Protein AF-A0A6I4ZIU4-F1 (afdb_monomer_lite)

Structure (mmCIF, N/CA/C/O backbone):
data_AF-A0A6I4ZIU4-F1
#
_entry.id   AF-A0A6I4ZIU4-F1
#
loop_
_atom_site.group_PDB
_atom_site.id
_atom_site.type_symbol
_atom_site.label_atom_id
_atom_site.label_alt_id
_atom_site.label_comp_id
_atom_site.label_asym_id
_atom_site.label_entity_id
_atom_site.label_seq_id
_atom_site.pdbx_PDB_ins_code
_atom_site.Cartn_x
_atom_site.Cartn_y
_atom_site.Cartn_z
_atom_site.occupancy
_atom_site.B_iso_or_equiv
_atom_site.auth_seq_id
_atom_site.auth_comp_id
_atom_site.auth_asym_id
_atom_site.auth_atom_id
_atom_site.pdbx_PDB_model_num
ATOM 1 N N . MET A 1 1 ? 20.971 57.175 22.646 1.00 37.19 1 MET A N 1
ATOM 2 C CA . MET A 1 1 ? 20.561 58.076 21.547 1.00 37.19 1 MET A CA 1
ATOM 3 C C . MET A 1 1 ? 20.102 57.155 20.433 1.00 37.19 1 MET A C 1
ATOM 5 O O . MET A 1 1 ? 20.955 56.499 19.865 1.00 37.19 1 MET A O 1
ATOM 9 N N . GLY A 1 2 ? 18.833 56.803 20.261 1.00 34.53 2 GLY A N 1
ATOM 10 C CA . GLY A 1 2 ? 17.583 57.572 20.123 1.00 34.53 2 GLY A CA 1
ATOM 11 C C . GLY A 1 2 ? 16.871 56.859 18.952 1.00 34.53 2 GLY A C 1
ATOM 12 O O . GLY A 1 2 ? 17.514 56.642 17.934 1.00 34.53 2 GLY A O 1
ATOM 13 N N . THR A 1 3 ? 15.820 56.068 19.181 1.00 35.59 3 THR A N 1
ATOM 14 C CA . THR A 1 3 ? 14.381 56.419 19.118 1.00 35.59 3 THR A CA 1
ATOM 15 C C . THR A 1 3 ? 13.947 57.129 17.834 1.00 35.59 3 THR A C 1
ATOM 17 O O . THR A 1 3 ? 14.390 58.248 17.614 1.00 35.59 3 THR A O 1
ATOM 20 N N . GLU A 1 4 ? 13.061 56.468 17.069 1.00 33.25 4 GLU A N 1
ATOM 21 C CA . GLU A 1 4 ? 11.821 56.938 16.386 1.00 33.25 4 GLU A CA 1
ATOM 22 C C . GLU A 1 4 ? 11.485 55.913 15.266 1.00 33.25 4 GLU A C 1
ATOM 24 O O . GLU A 1 4 ? 12.344 55.611 14.448 1.00 33.25 4 GLU A O 1
ATOM 29 N N . SER A 1 5 ? 10.419 55.096 15.258 1.00 31.84 5 SER A N 1
ATOM 30 C CA . SER A 1 5 ? 8.949 55.241 15.370 1.00 31.84 5 SER A CA 1
ATOM 31 C C . SER A 1 5 ? 8.203 55.566 14.057 1.00 31.84 5 SER A C 1
ATOM 33 O O . SER A 1 5 ? 8.213 56.709 13.624 1.00 31.84 5 SER A O 1
ATOM 35 N N . SER A 1 6 ? 7.412 54.575 13.584 1.00 30.06 6 SER A N 1
ATOM 36 C CA . SER A 1 6 ? 6.100 54.665 12.871 1.00 30.06 6 SER A CA 1
ATOM 37 C C . SER A 1 6 ? 6.057 55.302 11.456 1.00 30.06 6 SER A C 1
ATOM 39 O O . SER A 1 6 ? 6.857 56.169 11.163 1.00 30.06 6 SER A O 1
ATOM 41 N N . MET A 1 7 ? 5.166 54.997 10.496 1.00 30.20 7 MET A N 1
ATOM 42 C CA . MET A 1 7 ? 3.988 54.122 10.375 1.00 30.20 7 MET A CA 1
ATOM 43 C C . MET A 1 7 ? 3.568 54.022 8.879 1.00 30.20 7 MET A C 1
ATOM 45 O O . MET A 1 7 ? 3.736 54.975 8.126 1.00 30.20 7 MET A O 1
ATOM 49 N N . SER A 1 8 ? 2.850 52.941 8.544 1.00 29.72 8 SER A N 1
ATOM 50 C CA . SER A 1 8 ? 1.777 52.811 7.525 1.00 29.72 8 SER A CA 1
ATOM 51 C C . SER A 1 8 ? 2.101 52.677 6.022 1.00 29.72 8 SER A C 1
ATOM 53 O O . SER A 1 8 ? 2.798 53.485 5.421 1.00 29.72 8 SER A O 1
ATOM 55 N N . GLY A 1 9 ? 1.483 51.658 5.407 1.00 27.97 9 GLY A N 1
ATOM 56 C CA . GLY A 1 9 ? 1.448 51.420 3.962 1.00 27.97 9 GLY A CA 1
ATOM 57 C C . GLY A 1 9 ? 0.860 50.047 3.614 1.00 27.97 9 GLY A C 1
ATOM 58 O O . GLY A 1 9 ? 1.591 49.109 3.321 1.00 27.97 9 GLY A O 1
ATOM 59 N N . THR A 1 10 ? -0.464 49.916 3.694 1.00 31.08 10 THR A N 1
ATOM 60 C CA . THR A 1 10 ? -1.248 48.724 3.330 1.00 31.08 10 THR A CA 1
ATOM 61 C C . THR A 1 10 ? -1.176 48.434 1.828 1.00 31.08 10 THR A C 1
ATOM 63 O O . THR A 1 10 ? -1.556 49.295 1.043 1.00 31.08 10 THR A O 1
ATOM 66 N N . THR A 1 11 ? -0.827 47.209 1.422 1.00 31.22 11 THR A N 1
ATOM 67 C CA . THR A 1 11 ? -1.365 46.576 0.201 1.00 31.22 11 THR A CA 1
ATOM 68 C C . THR A 1 11 ? -1.498 45.068 0.409 1.00 31.22 11 THR A C 1
ATOM 70 O O . THR A 1 11 ? -0.659 44.422 1.030 1.00 31.22 11 THR A O 1
ATOM 73 N N . ALA A 1 12 ? -2.631 44.542 -0.044 1.00 29.91 12 ALA A N 1
ATOM 74 C CA . ALA A 1 12 ? -3.043 43.155 0.067 1.00 29.91 12 ALA A CA 1
ATOM 75 C C . ALA A 1 12 ? -2.478 42.287 -1.073 1.00 29.91 12 ALA A C 1
ATOM 77 O O . ALA A 1 12 ? -2.063 42.801 -2.108 1.00 29.91 12 ALA A O 1
ATOM 78 N N . SER A 1 13 ? -2.644 40.971 -0.896 1.00 28.17 13 SER A N 1
ATOM 79 C CA . SER A 1 13 ? -2.575 39.868 -1.874 1.00 28.17 13 SER A CA 1
ATOM 80 C C . SER A 1 13 ? -1.260 39.080 -1.952 1.00 28.17 13 SER A C 1
ATOM 82 O O . SER A 1 13 ? -0.191 39.610 -2.227 1.00 28.17 13 SER A O 1
ATOM 84 N N . GLY A 1 14 ? -1.380 37.769 -1.711 1.00 27.58 14 GLY A N 1
ATOM 85 C CA . GLY A 1 14 ? -0.299 36.791 -1.838 1.00 27.58 14 GLY A CA 1
ATOM 86 C C . GLY A 1 14 ? -0.568 35.481 -1.090 1.00 27.58 14 GLY A C 1
ATOM 87 O O . GLY A 1 14 ? 0.320 34.983 -0.409 1.00 27.58 14 GLY A O 1
ATOM 88 N N . PHE A 1 15 ? -1.795 34.946 -1.150 1.00 28.34 15 PHE A N 1
ATOM 89 C CA . PHE A 1 15 ? -2.091 33.606 -0.634 1.00 28.34 15 PHE A CA 1
ATOM 90 C C . PHE A 1 15 ? -1.666 32.546 -1.660 1.00 28.34 15 PHE A C 1
ATOM 92 O O . PHE A 1 15 ? -2.049 32.598 -2.827 1.00 28.34 15 PHE A O 1
ATOM 99 N N . SER A 1 16 ? -0.863 31.599 -1.179 1.00 28.14 16 SER A N 1
ATOM 100 C CA . SER A 1 16 ? -0.471 30.346 -1.830 1.00 28.14 16 SER A CA 1
ATOM 101 C C . SER A 1 16 ? -1.701 29.483 -2.169 1.00 28.14 16 SER A C 1
ATOM 103 O O . SER A 1 16 ? -2.577 29.354 -1.310 1.00 28.14 16 SER A O 1
ATOM 105 N N . PRO A 1 17 ? -1.803 28.871 -3.367 1.00 30.88 17 PRO A N 1
ATOM 106 C CA . PRO A 1 17 ? -2.911 27.984 -3.691 1.00 30.88 17 PRO A CA 1
ATOM 107 C C . PRO A 1 17 ? -2.644 26.572 -3.150 1.00 30.88 17 PRO A C 1
ATOM 109 O O . PRO A 1 17 ? -1.942 25.767 -3.762 1.00 30.88 17 PRO A O 1
ATOM 112 N N . THR A 1 18 ? -3.235 26.263 -1.999 1.00 28.05 18 THR A N 1
ATOM 113 C CA . THR A 1 18 ? -3.467 24.894 -1.532 1.00 28.05 18 THR A CA 1
ATOM 114 C C . THR A 1 18 ? -4.809 24.365 -2.052 1.00 28.05 18 THR A C 1
ATOM 116 O O . THR A 1 18 ? -5.807 25.076 -2.073 1.00 28.05 18 THR A O 1
ATOM 119 N N . ALA A 1 19 ? -4.798 23.080 -2.416 1.00 29.23 19 ALA A N 1
ATOM 120 C CA . ALA A 1 19 ? -5.924 22.143 -2.463 1.00 29.23 19 ALA A CA 1
ATOM 121 C C . ALA A 1 19 ? -7.118 22.449 -3.396 1.00 29.23 19 ALA A C 1
ATOM 123 O O . ALA A 1 19 ? -8.078 23.119 -3.034 1.00 29.23 19 ALA A O 1
ATOM 124 N N . PHE A 1 20 ? -7.133 21.773 -4.548 1.00 26.83 20 PHE A N 1
ATOM 125 C CA . PHE A 1 20 ? -8.361 21.368 -5.235 1.00 26.83 20 PHE A CA 1
ATOM 126 C C . PHE A 1 20 ? -8.191 19.937 -5.752 1.00 26.83 20 PHE A C 1
ATOM 128 O O . PHE A 1 20 ? -7.322 19.705 -6.585 1.00 26.83 20 PHE A O 1
ATOM 135 N N . SER A 1 21 ? -9.030 19.004 -5.292 1.00 24.94 21 SER A N 1
ATOM 136 C CA . SER A 1 21 ? -9.628 17.974 -6.157 1.00 24.94 21 SER A CA 1
ATOM 137 C C . SER A 1 21 ? -10.744 17.217 -5.419 1.00 24.94 21 SER A C 1
ATOM 139 O O . SER A 1 21 ? -10.509 16.294 -4.649 1.00 24.94 21 SER A O 1
ATOM 141 N N . SER A 1 22 ? -11.964 17.711 -5.615 1.00 24.67 22 SER A N 1
ATOM 142 C CA . SER A 1 22 ? -13.182 16.977 -5.981 1.00 24.67 22 SER A CA 1
ATOM 143 C C . SER A 1 22 ? -13.357 15.520 -5.510 1.00 24.67 22 SER A C 1
ATOM 145 O O . SER A 1 22 ? -12.860 14.583 -6.129 1.00 24.67 22 SER A O 1
ATOM 147 N N . ILE A 1 23 ? -14.212 15.328 -4.501 1.00 25.50 23 ILE A N 1
ATOM 148 C CA . ILE A 1 23 ? -14.860 14.047 -4.181 1.00 25.50 23 ILE A CA 1
ATOM 149 C C . ILE A 1 23 ? -16.036 13.854 -5.150 1.00 25.50 23 ILE A C 1
ATOM 151 O O . ILE A 1 23 ? -16.992 14.629 -5.126 1.00 25.50 23 ILE A O 1
ATOM 155 N N . LEU A 1 24 ? -15.980 12.823 -5.997 1.00 24.48 24 LEU A N 1
ATOM 156 C CA . LEU A 1 24 ? -17.114 12.373 -6.808 1.00 24.48 24 LEU A CA 1
ATOM 157 C C . LEU A 1 24 ? -17.786 11.188 -6.103 1.00 24.48 24 LEU A C 1
ATOM 159 O O . LEU A 1 24 ? -17.242 10.086 -6.065 1.00 24.48 24 LEU A O 1
ATOM 163 N N . ALA A 1 25 ? -18.969 11.421 -5.538 1.00 25.95 25 ALA A N 1
ATOM 164 C CA . ALA A 1 25 ? -19.813 10.376 -4.972 1.00 25.95 25 ALA A CA 1
ATOM 165 C C . ALA A 1 25 ? -20.422 9.518 -6.097 1.00 25.95 25 ALA A C 1
ATOM 167 O O . ALA A 1 25 ? -21.130 10.030 -6.965 1.00 25.95 25 ALA A O 1
ATOM 168 N N . LEU A 1 26 ? -20.158 8.210 -6.086 1.00 29.20 26 LEU A N 1
ATOM 169 C CA . LEU A 1 26 ? -20.835 7.242 -6.950 1.00 29.20 26 LEU A CA 1
ATOM 170 C C . LEU A 1 26 ? -22.133 6.782 -6.274 1.00 29.20 26 LEU A C 1
ATOM 172 O O . LEU A 1 26 ? -22.105 6.173 -5.207 1.00 29.20 26 LEU A O 1
ATOM 176 N N . LEU A 1 27 ? -23.269 7.074 -6.911 1.00 26.23 27 LEU A N 1
ATOM 177 C CA . LEU A 1 27 ? -24.581 6.546 -6.530 1.00 26.23 27 LEU A CA 1
ATOM 178 C C . LEU A 1 27 ? -24.666 5.031 -6.821 1.00 26.23 27 LEU A C 1
ATOM 180 O O . LEU A 1 27 ? -24.118 4.570 -7.829 1.00 26.23 27 LEU A O 1
ATOM 184 N N . PRO A 1 28 ? -25.369 4.242 -5.989 1.00 30.97 28 PRO A N 1
ATOM 185 C CA . PRO A 1 28 ? -25.522 2.806 -6.191 1.00 30.97 28 PRO A CA 1
ATOM 186 C C . PRO A 1 28 ? -26.536 2.525 -7.310 1.00 30.97 28 PRO A C 1
ATOM 188 O O . PRO A 1 28 ? -27.669 2.993 -7.259 1.00 30.97 28 PRO A O 1
ATOM 191 N N . GLY A 1 29 ? -26.151 1.740 -8.323 1.00 35.34 29 GLY A N 1
ATOM 192 C CA . GLY A 1 29 ? -27.099 1.323 -9.368 1.00 35.34 29 GLY A CA 1
ATOM 193 C C . GLY A 1 29 ? -26.539 0.591 -10.590 1.00 35.34 29 GLY A C 1
ATOM 194 O O . GLY A 1 29 ? -27.314 0.111 -11.416 1.00 35.34 29 GLY A O 1
ATOM 195 N N . THR A 1 30 ? -25.222 0.451 -10.752 1.00 37.25 30 THR A N 1
ATOM 196 C CA . THR A 1 30 ? -24.663 -0.198 -11.951 1.00 37.25 30 THR A CA 1
ATOM 197 C C . THR A 1 30 ? -24.633 -1.724 -11.814 1.00 37.25 30 THR A C 1
ATOM 199 O O . THR A 1 30 ? -23.826 -2.312 -11.094 1.00 37.25 30 THR A O 1
ATOM 202 N N . ASN A 1 31 ? -25.537 -2.382 -12.538 1.00 37.41 31 ASN A N 1
ATOM 203 C CA . ASN A 1 31 ? -25.743 -3.828 -12.536 1.00 37.41 31 ASN A CA 1
ATOM 204 C C . ASN A 1 31 ? -24.536 -4.570 -13.170 1.00 37.41 31 ASN A C 1
ATOM 206 O O . ASN A 1 31 ? -24.403 -4.660 -14.393 1.00 37.41 31 ASN A O 1
ATOM 210 N N . ARG A 1 32 ? -23.632 -5.108 -12.333 1.00 44.66 32 ARG A N 1
ATOM 211 C CA . ARG A 1 32 ? -22.332 -5.725 -12.709 1.00 44.66 32 ARG A CA 1
ATOM 212 C C . ARG A 1 32 ? -22.405 -6.942 -13.656 1.00 44.66 32 ARG A C 1
ATOM 214 O O . ARG A 1 32 ? -21.363 -7.409 -14.111 1.00 44.66 32 ARG A O 1
ATOM 221 N N . ARG A 1 33 ? -23.591 -7.474 -13.984 1.00 39.09 33 ARG A N 1
ATOM 222 C CA . ARG A 1 33 ? -23.736 -8.635 -14.892 1.00 39.09 33 ARG A CA 1
ATOM 223 C C . ARG A 1 33 ? -23.650 -8.286 -16.384 1.00 39.09 33 ARG A C 1
ATOM 225 O O . ARG A 1 33 ? -23.194 -9.126 -17.153 1.00 39.09 33 ARG A O 1
ATOM 232 N N . LEU A 1 34 ? -24.013 -7.068 -16.793 1.00 38.59 34 LEU A N 1
ATOM 233 C CA . LEU A 1 34 ? -24.016 -6.669 -18.213 1.00 38.59 34 LEU A CA 1
ATOM 234 C C . LEU A 1 34 ? -22.609 -6.377 -18.763 1.00 38.59 34 LEU A C 1
ATOM 236 O O . LEU A 1 34 ? -22.319 -6.694 -19.914 1.00 38.59 34 LEU A O 1
ATOM 240 N N . LEU A 1 35 ? -21.703 -5.866 -17.925 1.00 39.28 35 LEU A N 1
ATOM 241 C CA . LEU A 1 35 ? -20.319 -5.558 -18.314 1.00 39.28 35 LEU A CA 1
ATOM 242 C C . LEU A 1 35 ? -19.500 -6.811 -18.671 1.00 39.28 35 LEU A C 1
ATOM 244 O O . LEU A 1 35 ? -18.702 -6.775 -19.605 1.00 39.28 35 LEU A O 1
ATOM 248 N N . LYS A 1 36 ? -19.745 -7.943 -17.995 1.00 38.03 36 LYS A N 1
ATOM 249 C CA . LYS A 1 36 ? -19.013 -9.197 -18.250 1.00 38.03 36 LYS A CA 1
ATOM 250 C C . LYS A 1 36 ? -19.329 -9.824 -19.613 1.00 38.03 36 LYS A C 1
ATOM 252 O O . LYS A 1 36 ? -18.468 -10.492 -20.174 1.00 38.03 36 LYS A O 1
ATOM 257 N N . SER A 1 37 ? -20.520 -9.593 -20.171 1.00 34.38 37 SER A N 1
ATOM 258 C CA . SER A 1 37 ? -20.900 -10.181 -21.464 1.00 34.38 37 SER A CA 1
ATOM 259 C C . SER A 1 37 ? -20.322 -9.427 -22.667 1.00 34.38 37 SER A C 1
ATOM 261 O O . SER A 1 37 ? -20.099 -10.041 -23.708 1.00 34.38 37 SER A O 1
ATOM 263 N N . CYS A 1 38 ? -20.059 -8.121 -22.546 1.00 32.81 38 CYS A N 1
ATOM 264 C CA . CYS A 1 38 ? -19.530 -7.315 -23.653 1.00 32.81 38 CYS A CA 1
ATOM 265 C C . CYS A 1 38 ? -18.015 -7.470 -23.849 1.00 32.81 38 CYS A C 1
ATOM 267 O O . CYS A 1 38 ? -17.537 -7.307 -24.966 1.00 32.81 38 CYS A O 1
ATOM 269 N N . MET A 1 39 ? -17.259 -7.819 -22.802 1.00 40.78 39 MET A N 1
ATOM 270 C CA . MET A 1 39 ? -15.808 -8.034 -22.915 1.00 40.78 39 MET A CA 1
ATOM 271 C C . MET A 1 39 ? -15.429 -9.427 -23.448 1.00 40.78 39 MET A C 1
ATOM 273 O O . MET A 1 39 ? -14.339 -9.597 -23.985 1.00 40.78 39 MET A O 1
ATOM 277 N N . ALA A 1 40 ? -16.318 -10.422 -23.341 1.00 39.19 40 ALA A N 1
ATOM 278 C CA . ALA A 1 40 ? -16.008 -11.806 -23.715 1.00 39.19 40 ALA A CA 1
ATOM 279 C C . ALA A 1 40 ? -16.032 -12.073 -25.234 1.00 39.19 40 ALA A C 1
ATOM 281 O O . ALA A 1 40 ? -15.329 -12.962 -25.709 1.00 39.19 40 ALA A O 1
ATOM 282 N N . ASN A 1 41 ? -16.790 -11.297 -26.014 1.00 34.84 41 ASN A N 1
ATOM 283 C CA . ASN A 1 41 ? -16.876 -11.466 -27.464 1.00 34.84 41 ASN A CA 1
ATOM 284 C C . ASN A 1 41 ? -16.168 -10.305 -28.163 1.00 34.84 41 ASN A C 1
ATOM 286 O O . ASN A 1 41 ? -16.755 -9.239 -28.332 1.00 34.84 41 ASN A O 1
ATOM 290 N N . ARG A 1 42 ? -14.911 -10.530 -28.581 1.00 40.06 42 ARG A N 1
ATOM 291 C CA . ARG A 1 42 ? -14.108 -9.656 -29.461 1.00 40.06 42 ARG A CA 1
ATOM 292 C C . ARG A 1 42 ? -14.851 -9.340 -30.768 1.00 40.06 42 ARG A C 1
ATOM 294 O O . ARG A 1 42 ? -14.555 -9.907 -31.817 1.00 40.06 42 ARG A O 1
ATOM 301 N N . LEU A 1 43 ? -15.809 -8.426 -30.722 1.00 34.97 43 LEU A N 1
ATOM 302 C CA . LEU A 1 43 ? -16.444 -7.851 -31.895 1.00 34.97 43 LEU A CA 1
ATOM 303 C C . LEU A 1 43 ? -15.828 -6.474 -32.099 1.00 34.97 43 LEU A C 1
ATOM 305 O O . LEU A 1 43 ? -16.068 -5.535 -31.344 1.00 34.97 43 LEU A O 1
ATOM 309 N N . SER A 1 44 ? -14.971 -6.382 -33.113 1.00 34.81 44 SER A N 1
ATOM 310 C CA . SER A 1 44 ? -14.420 -5.124 -33.598 1.00 34.81 44 SER A CA 1
ATOM 311 C C . SER A 1 44 ? -15.566 -4.157 -33.895 1.00 34.81 44 SER A C 1
ATOM 313 O O . SER A 1 44 ? -16.375 -4.428 -34.783 1.00 34.81 44 SER A O 1
ATOM 315 N N . CYS A 1 45 ? -15.637 -3.036 -33.178 1.00 27.33 45 CYS A N 1
ATOM 316 C CA . CYS A 1 45 ? -16.542 -1.940 -33.507 1.00 27.33 45 CYS A CA 1
ATOM 317 C C . CYS A 1 45 ? -15.732 -0.833 -34.200 1.00 27.33 45 CYS A C 1
ATOM 319 O O . CYS A 1 45 ? -15.053 -0.056 -33.523 1.00 27.33 45 CYS A O 1
ATOM 321 N N . PRO A 1 46 ? -15.743 -0.740 -35.542 1.00 33.34 46 PRO A N 1
ATOM 322 C CA . PRO A 1 46 ? -14.965 0.252 -36.263 1.00 33.34 46 PRO A CA 1
ATOM 323 C C . PRO A 1 46 ? -15.782 1.543 -36.373 1.00 33.34 46 PRO A C 1
ATOM 325 O O . PRO A 1 46 ? -16.205 1.894 -37.468 1.00 33.34 46 PRO A O 1
ATOM 328 N N . ARG A 1 47 ? -16.085 2.203 -35.243 1.00 34.72 47 ARG A N 1
ATOM 329 C CA . ARG A 1 47 ? -16.571 3.603 -35.161 1.00 34.72 47 ARG A CA 1
ATOM 330 C C . ARG A 1 47 ? -16.963 3.983 -33.730 1.00 34.72 47 ARG A C 1
ATOM 332 O O . ARG A 1 47 ? -18.141 4.148 -33.446 1.00 34.72 47 ARG A O 1
ATOM 339 N N . VAL A 1 48 ? -15.994 4.195 -32.843 1.00 34.84 48 VAL A N 1
ATOM 340 C CA . VAL A 1 48 ? -16.192 5.143 -31.732 1.00 34.84 48 VAL A CA 1
ATOM 341 C C . VAL A 1 48 ? -14.841 5.664 -31.241 1.00 34.84 48 VAL A C 1
ATOM 343 O O . VAL A 1 48 ? -14.106 4.973 -30.544 1.00 34.84 48 VAL A O 1
ATOM 346 N N . GLY A 1 49 ? -14.500 6.886 -31.647 1.00 27.20 49 GLY A N 1
ATOM 347 C CA . GLY A 1 49 ? -13.656 7.763 -30.842 1.00 27.20 49 GLY A CA 1
ATOM 348 C C . GLY A 1 49 ? -14.547 8.467 -29.819 1.00 27.20 49 GLY A C 1
ATOM 349 O O . GLY A 1 49 ? -15.709 8.705 -30.125 1.00 27.20 49 GLY A O 1
ATOM 350 N N . PHE A 1 50 ? -13.997 8.741 -28.633 1.00 31.25 50 PHE A N 1
ATOM 351 C CA . PHE A 1 50 ? -14.501 9.668 -27.609 1.00 31.25 50 PHE A CA 1
ATOM 352 C C . PHE A 1 50 ? -16.029 9.848 -27.515 1.00 31.25 50 PHE A C 1
ATOM 354 O O . PHE A 1 50 ? -16.580 10.677 -28.222 1.00 31.25 50 PHE A O 1
ATOM 361 N N . GLU A 1 51 ? -16.685 9.154 -26.578 1.00 25.75 51 GLU A N 1
ATOM 362 C CA . GLU A 1 51 ? -17.631 9.747 -25.611 1.00 25.75 51 GLU A CA 1
ATOM 363 C C . GLU A 1 51 ? -18.264 8.673 -24.715 1.00 25.75 51 GLU A C 1
ATOM 365 O O . GLU A 1 51 ? -18.387 7.504 -25.080 1.00 25.75 51 GLU A O 1
ATOM 370 N N . TYR A 1 52 ? -18.625 9.104 -23.508 1.00 28.38 52 TYR A N 1
ATOM 371 C CA . TYR A 1 52 ? -19.259 8.340 -22.441 1.00 28.38 52 TYR A CA 1
ATOM 372 C C . TYR A 1 52 ? -20.456 7.500 -22.923 1.00 28.38 52 TYR A C 1
ATOM 374 O O . TYR A 1 52 ? -21.343 7.980 -23.627 1.00 28.38 52 TYR A O 1
ATOM 382 N N . ILE A 1 53 ? -20.514 6.243 -22.476 1.00 30.91 53 ILE A N 1
ATOM 383 C CA . ILE A 1 53 ? -21.610 5.316 -22.772 1.00 30.91 53 ILE A CA 1
ATOM 384 C C . ILE A 1 53 ? -22.861 5.745 -21.990 1.00 30.91 53 ILE A C 1
ATOM 386 O O . ILE A 1 53 ? -23.039 5.393 -20.827 1.00 30.91 53 ILE A O 1
ATOM 390 N N . THR A 1 54 ? -23.772 6.447 -22.663 1.00 33.41 54 THR A N 1
ATOM 391 C CA . THR A 1 54 ? -25.200 6.141 -22.528 1.00 33.41 54 THR A CA 1
ATOM 392 C C . THR A 1 54 ? -25.505 5.021 -23.523 1.00 33.41 54 THR A C 1
ATOM 394 O O . THR A 1 54 ? -25.162 5.104 -24.703 1.00 33.41 54 THR A O 1
ATOM 397 N N . ALA A 1 55 ? -26.067 3.912 -23.042 1.00 35.94 55 ALA A N 1
ATOM 398 C CA . ALA A 1 55 ? -26.378 2.761 -23.882 1.00 35.94 55 ALA A CA 1
ATOM 399 C C . ALA A 1 55 ? -27.416 3.152 -24.953 1.00 35.94 55 ALA A C 1
ATOM 401 O O . ALA A 1 55 ? -28.533 3.554 -24.630 1.00 35.94 55 ALA A O 1
ATOM 402 N N . LYS A 1 56 ? -27.050 3.047 -26.237 1.00 33.06 56 LYS A N 1
ATOM 403 C CA . LYS A 1 56 ? -27.990 3.207 -27.357 1.00 33.06 56 LYS A CA 1
ATOM 404 C C . LYS A 1 56 ? -28.913 1.990 -27.462 1.00 33.06 56 LYS A C 1
ATOM 406 O O . LYS A 1 56 ? -28.474 0.858 -27.288 1.00 33.06 56 LYS A O 1
ATOM 411 N N . ARG A 1 57 ? -30.175 2.262 -27.813 1.00 38.12 57 ARG A N 1
ATOM 412 C CA . ARG A 1 57 ? -31.311 1.326 -27.926 1.00 38.12 57 ARG A CA 1
ATOM 413 C C . ARG A 1 57 ? -31.173 0.202 -28.963 1.00 38.12 57 ARG A C 1
ATOM 415 O O . ARG A 1 57 ? -31.992 -0.702 -28.936 1.00 38.12 57 ARG A O 1
ATOM 422 N N . ASP A 1 58 ? -30.145 0.201 -29.807 1.00 38.94 58 ASP A N 1
ATOM 423 C CA . ASP A 1 58 ? -30.073 -0.706 -30.961 1.00 38.94 58 ASP A CA 1
ATOM 424 C C . ASP A 1 58 ? -28.741 -1.471 -31.023 1.00 38.94 58 ASP A C 1
ATOM 426 O O . ASP A 1 58 ? -28.036 -1.456 -32.033 1.00 38.94 58 ASP A O 1
ATOM 430 N N . CYS A 1 59 ? -28.356 -2.130 -29.922 1.00 36.28 59 CYS A N 1
ATOM 431 C CA . CYS A 1 59 ? -27.270 -3.112 -29.949 1.00 36.28 59 CYS A CA 1
ATOM 432 C C . CYS A 1 59 ? -27.828 -4.488 -30.370 1.00 36.28 59 CYS A C 1
ATOM 434 O O . CYS A 1 59 ? -28.649 -5.053 -29.647 1.00 36.28 59 CYS A O 1
ATOM 436 N N . PRO A 1 60 ? -27.370 -5.086 -31.486 1.00 42.75 60 PRO A N 1
ATOM 437 C CA . PRO A 1 60 ? -27.909 -6.353 -31.993 1.00 42.75 60 PRO A CA 1
ATOM 438 C C . PRO A 1 60 ? -27.512 -7.590 -31.160 1.00 42.75 60 PRO A C 1
ATOM 440 O O . PRO A 1 60 ? -27.909 -8.701 -31.499 1.00 42.75 60 PRO A O 1
ATOM 443 N N . LEU A 1 61 ? -26.746 -7.419 -30.072 1.00 42.78 61 LEU A N 1
ATOM 444 C CA . LEU A 1 61 ? -26.353 -8.485 -29.134 1.00 42.78 61 LEU A CA 1
ATOM 445 C C . LEU A 1 61 ? -27.231 -8.556 -27.877 1.00 42.78 61 LEU A C 1
ATOM 447 O O . LEU A 1 61 ? -27.075 -9.469 -27.069 1.00 42.78 61 LEU A O 1
ATOM 451 N N . THR A 1 62 ? -28.156 -7.615 -27.701 1.00 42.84 62 THR A N 1
ATOM 452 C CA . THR A 1 62 ? -29.174 -7.670 -26.652 1.00 42.84 62 THR A CA 1
ATOM 453 C C . THR A 1 62 ? -30.497 -8.010 -27.319 1.00 42.84 62 THR A C 1
ATOM 455 O O . THR A 1 62 ? -31.053 -7.185 -28.041 1.00 42.84 62 THR A O 1
ATOM 458 N N . GLY A 1 63 ? -30.994 -9.234 -27.123 1.00 39.53 63 GLY A N 1
ATOM 459 C CA . GLY A 1 63 ? -32.368 -9.573 -27.499 1.00 39.53 63 GLY A CA 1
ATOM 460 C C . GLY A 1 63 ? -33.350 -8.545 -26.923 1.00 39.53 63 GLY A C 1
ATOM 461 O O . GLY A 1 63 ? -33.062 -7.947 -25.886 1.00 39.53 63 GLY A O 1
ATOM 462 N N . LYS A 1 64 ? -34.467 -8.314 -27.630 1.00 36.78 64 LYS A N 1
ATOM 463 C CA . LYS A 1 64 ? -35.497 -7.317 -27.288 1.00 36.78 64 LYS A CA 1
ATOM 464 C C . LYS A 1 64 ? -35.723 -7.247 -25.776 1.00 36.78 64 LYS A C 1
ATOM 466 O O . LYS A 1 64 ? -36.157 -8.226 -25.170 1.00 36.78 64 LYS A O 1
ATOM 471 N N . VAL A 1 65 ? -35.434 -6.086 -25.193 1.00 39.78 65 VAL A N 1
ATOM 472 C CA . VAL A 1 65 ? -35.902 -5.741 -23.850 1.00 39.78 65 VAL A CA 1
ATOM 473 C C . VAL A 1 65 ? -37.435 -5.808 -23.902 1.00 39.78 65 VAL A C 1
ATOM 475 O O . VAL A 1 65 ? -38.004 -5.196 -24.805 1.00 39.78 65 VAL A O 1
ATOM 478 N N . PRO A 1 66 ? -38.109 -6.587 -23.040 1.00 40.62 66 PRO A N 1
ATOM 479 C CA . PRO A 1 66 ? -39.568 -6.631 -23.013 1.00 40.62 66 PRO A CA 1
ATOM 480 C C . PRO A 1 66 ? -40.136 -5.227 -22.774 1.00 40.62 66 PRO A C 1
ATOM 482 O O . PRO A 1 66 ? -39.631 -4.508 -21.911 1.00 40.62 66 PRO A O 1
ATOM 485 N N . ASP A 1 67 ? -41.187 -4.860 -23.510 1.00 42.59 67 ASP A N 1
ATOM 486 C CA . ASP A 1 67 ? -41.809 -3.525 -23.469 1.00 42.59 67 ASP A CA 1
ATOM 487 C C . ASP A 1 67 ? -42.445 -3.170 -22.102 1.00 42.59 67 ASP A C 1
ATOM 489 O O . ASP A 1 67 ? -42.822 -2.023 -21.883 1.00 42.59 67 ASP A O 1
ATOM 493 N N . ASP A 1 68 ? -42.490 -4.114 -21.154 1.00 40.38 68 ASP A N 1
ATOM 494 C CA . ASP A 1 68 ? -43.111 -3.955 -19.829 1.00 40.38 68 ASP A CA 1
ATOM 495 C C . ASP A 1 68 ? -42.126 -3.665 -18.682 1.00 40.38 68 ASP A C 1
ATOM 497 O O . ASP A 1 68 ? -42.493 -3.740 -17.509 1.00 40.38 68 ASP A O 1
ATOM 501 N N . ILE A 1 69 ? -40.878 -3.271 -18.967 1.00 39.72 69 ILE A N 1
ATOM 502 C CA . ILE A 1 69 ? -40.054 -2.613 -17.939 1.00 39.72 69 ILE A CA 1
ATOM 503 C C . ILE A 1 69 ? -40.460 -1.139 -17.880 1.00 39.72 69 ILE A C 1
ATOM 505 O O . ILE A 1 69 ? -39.738 -0.247 -18.332 1.00 39.72 69 ILE A O 1
ATOM 509 N N . THR A 1 70 ? -41.633 -0.863 -17.310 1.00 38.62 70 THR A N 1
ATOM 510 C CA . THR A 1 70 ? -41.854 0.455 -16.722 1.00 38.62 70 THR A CA 1
ATOM 511 C C . THR A 1 70 ? -40.839 0.601 -15.591 1.00 38.62 70 THR A C 1
ATOM 513 O O . THR A 1 70 ? -40.773 -0.295 -14.744 1.00 38.62 70 THR A O 1
ATOM 516 N N . PRO A 1 71 ? -40.029 1.675 -15.549 1.00 37.06 71 PRO A N 1
ATOM 517 C CA . PRO A 1 71 ? -39.313 1.985 -14.327 1.00 37.06 71 PRO A CA 1
ATOM 518 C C . PRO A 1 71 ? -40.373 2.064 -13.237 1.00 37.06 71 PRO A C 1
ATOM 520 O O . PRO A 1 71 ? -41.382 2.751 -13.413 1.00 37.06 71 PRO A O 1
ATOM 523 N N . ASP A 1 72 ? -40.192 1.291 -12.173 1.00 35.97 72 ASP A N 1
ATOM 524 C CA . ASP A 1 72 ? -41.010 1.439 -10.988 1.00 35.97 72 ASP A CA 1
ATOM 525 C C . ASP A 1 72 ? -40.720 2.837 -10.437 1.00 35.97 72 ASP A C 1
ATOM 527 O O . ASP A 1 72 ? -39.703 3.098 -9.800 1.00 35.97 72 ASP A O 1
ATOM 531 N N . MET A 1 73 ? -41.557 3.781 -10.862 1.00 40.25 73 MET A N 1
ATOM 532 C CA . MET A 1 73 ? -41.526 5.187 -10.487 1.00 40.25 73 MET A CA 1
ATOM 533 C C . MET A 1 73 ? -42.290 5.395 -9.179 1.00 40.25 73 MET A C 1
ATOM 535 O O . MET A 1 73 ? -42.612 6.539 -8.840 1.00 40.25 73 MET A O 1
ATOM 539 N N . THR A 1 74 ? -42.575 4.332 -8.410 1.00 38.19 74 THR A N 1
ATOM 540 C CA . THR A 1 74 ? -42.743 4.534 -6.980 1.00 38.19 74 THR A CA 1
ATOM 541 C C . THR A 1 74 ? -41.390 4.985 -6.458 1.00 38.19 74 THR A C 1
ATOM 543 O O . THR A 1 74 ? -40.487 4.192 -6.208 1.00 38.19 74 THR A O 1
ATOM 546 N N . ASN A 1 75 ? -41.254 6.306 -6.342 1.00 43.84 75 ASN A N 1
ATOM 547 C CA . ASN A 1 75 ? -40.496 6.918 -5.271 1.00 43.84 75 ASN A CA 1
ATOM 548 C C . ASN A 1 75 ? -40.856 6.139 -4.000 1.00 43.84 75 ASN A C 1
ATOM 550 O O . ASN A 1 75 ? -41.804 6.496 -3.298 1.00 43.84 75 ASN A O 1
ATOM 554 N N . ASP A 1 76 ? -40.082 5.103 -3.685 1.00 40.59 76 ASP A N 1
ATOM 555 C CA . ASP A 1 76 ? -39.679 4.904 -2.313 1.00 40.59 76 ASP A CA 1
ATOM 556 C C . ASP A 1 76 ? -39.055 6.238 -1.962 1.00 40.59 76 ASP A C 1
ATOM 558 O O . ASP A 1 76 ? -37.940 6.571 -2.369 1.00 40.59 76 ASP A O 1
ATOM 562 N N . SER A 1 77 ? -39.874 7.089 -1.353 1.00 42.03 77 SER A N 1
ATOM 563 C CA . SER A 1 77 ? -39.435 8.317 -0.752 1.00 42.03 77 SER A CA 1
ATOM 564 C C . SER A 1 77 ? -38.383 7.889 0.252 1.00 42.03 77 SER A C 1
ATOM 566 O O . SER A 1 77 ? -38.698 7.572 1.399 1.00 42.03 77 SER A O 1
ATOM 568 N N . VAL A 1 78 ? -37.126 7.855 -0.186 1.00 48.47 78 VAL A N 1
ATOM 569 C CA . VAL A 1 78 ? -35.987 8.000 0.694 1.00 48.47 78 VAL A CA 1
ATOM 570 C C . VAL A 1 78 ? -36.148 9.418 1.205 1.00 48.47 78 VAL A C 1
ATOM 572 O O . VAL A 1 78 ? -35.602 10.380 0.670 1.00 48.47 78 VAL A O 1
ATOM 575 N N . THR A 1 79 ? -37.022 9.566 2.200 1.00 43.44 79 THR A N 1
ATOM 576 C CA . THR A 1 79 ? -36.978 10.691 3.108 1.00 43.44 79 THR A CA 1
ATOM 577 C C . THR A 1 79 ? -35.520 10.747 3.533 1.00 43.44 79 THR A C 1
ATOM 579 O O . THR A 1 79 ? -35.041 9.730 4.050 1.00 43.44 79 THR A O 1
ATOM 582 N N . PRO A 1 80 ? -34.789 11.845 3.268 1.00 48.81 80 PRO A N 1
ATOM 583 C CA . PRO A 1 80 ? -33.463 11.986 3.827 1.00 48.81 80 PRO A CA 1
ATOM 584 C C . PRO A 1 80 ? -33.669 11.799 5.320 1.00 48.81 80 PRO A C 1
ATOM 586 O O . PRO A 1 80 ? -34.417 12.563 5.937 1.00 48.81 80 PRO A O 1
ATOM 589 N N . SER A 1 81 ? -33.127 10.715 5.875 1.00 53.66 81 SER A N 1
ATOM 590 C CA . SER A 1 81 ? -33.127 10.542 7.314 1.00 53.66 81 SER A CA 1
ATOM 591 C C . SER A 1 81 ? -32.538 11.827 7.867 1.00 53.66 81 SER A C 1
ATOM 593 O O . SER A 1 81 ? -31.449 12.237 7.465 1.00 53.66 81 SER A O 1
ATOM 595 N N . SER A 1 82 ? -33.281 12.523 8.718 1.00 66.62 82 SER A N 1
ATOM 596 C CA . SER A 1 82 ? -32.712 13.631 9.466 1.00 66.62 82 SER A CA 1
ATOM 597 C C . SER A 1 82 ? -31.497 13.091 10.229 1.00 66.62 82 SER A C 1
ATOM 599 O O . SER A 1 82 ? -31.665 12.271 11.129 1.00 66.62 82 SER A O 1
ATOM 601 N N . GLY A 1 83 ? -30.289 13.498 9.852 1.00 63.56 83 GLY A N 1
ATOM 602 C CA . GLY A 1 83 ? -29.042 12.980 10.424 1.00 63.56 83 GLY A CA 1
ATOM 603 C C . GLY A 1 83 ? -28.157 12.448 9.305 1.00 63.56 83 GLY A C 1
ATOM 604 O O . GLY A 1 83 ? -28.518 11.495 8.632 1.00 63.56 83 GLY A O 1
ATOM 605 N N . ILE A 1 84 ? -27.017 13.046 8.987 1.00 61.78 84 ILE A N 1
ATOM 606 C CA . ILE A 1 84 ? -26.037 13.774 9.793 1.00 61.78 84 ILE A CA 1
ATOM 607 C C . ILE A 1 84 ? -25.683 15.069 9.036 1.00 61.78 84 ILE A C 1
ATOM 609 O O . ILE A 1 84 ? -25.354 15.007 7.856 1.00 61.78 84 ILE A O 1
ATOM 613 N N . ASN A 1 85 ? -25.747 16.238 9.684 1.00 74.12 85 ASN A N 1
ATOM 614 C CA . ASN A 1 85 ? -25.399 17.524 9.046 1.00 74.12 85 ASN A CA 1
ATOM 615 C C . ASN A 1 85 ? -23.926 17.918 9.247 1.00 74.12 85 ASN A C 1
ATOM 617 O O . ASN A 1 85 ? -23.498 18.962 8.761 1.00 74.12 85 ASN A O 1
ATOM 621 N N . GLU A 1 86 ? -23.168 17.114 9.993 1.00 83.88 86 GLU A N 1
ATOM 622 C CA . GLU A 1 86 ? -21.812 17.440 10.420 1.00 83.88 86 GLU A CA 1
ATOM 623 C C . GLU A 1 86 ? -20.926 16.193 10.395 1.00 83.88 86 GLU A C 1
ATOM 625 O O . GLU A 1 86 ? -21.251 15.175 11.000 1.00 83.88 86 GLU A O 1
ATOM 630 N N . ALA A 1 87 ? -19.796 16.282 9.697 1.00 87.94 87 ALA A N 1
ATOM 631 C CA . ALA A 1 87 ? -18.756 15.264 9.694 1.00 87.94 87 ALA A CA 1
ATOM 632 C C . ALA A 1 87 ? -17.476 15.867 10.276 1.00 87.94 87 ALA A C 1
ATOM 634 O O . ALA A 1 87 ? -17.120 17.003 9.952 1.00 87.94 87 ALA A O 1
ATOM 635 N N . SER A 1 88 ? -16.774 15.103 11.108 1.00 92.25 88 SER A N 1
ATOM 636 C CA . SER A 1 88 ? -15.464 15.470 11.634 1.00 92.25 88 SER A CA 1
ATOM 637 C C . SER A 1 88 ? -14.393 14.528 11.093 1.00 92.25 88 SER A C 1
ATOM 639 O O . SER A 1 88 ? -14.633 13.347 10.854 1.00 92.25 88 SER A O 1
ATOM 641 N N . PHE A 1 89 ? -13.197 15.072 10.883 1.00 94.25 89 PHE A N 1
ATOM 642 C CA . PHE A 1 89 ? -12.034 14.325 10.422 1.00 94.25 89 PHE A CA 1
ATOM 643 C C . PHE A 1 89 ? -10.937 14.480 11.463 1.00 94.25 89 PHE A C 1
ATOM 645 O O . PHE A 1 89 ? -10.523 15.599 11.770 1.00 94.25 89 PHE A O 1
ATOM 652 N N . ILE A 1 90 ? -10.487 13.360 12.018 1.00 95.00 90 ILE A N 1
ATOM 653 C CA . ILE A 1 90 ? -9.472 13.335 13.067 1.00 95.00 90 ILE A CA 1
ATOM 654 C C . ILE A 1 90 ? -8.266 12.588 12.517 1.00 95.00 90 ILE A C 1
ATOM 656 O O . ILE A 1 90 ? -8.341 11.397 12.222 1.00 95.00 90 ILE A O 1
ATOM 660 N N . GLY A 1 91 ? -7.153 13.302 12.357 1.00 95.38 91 GLY A N 1
ATOM 661 C CA . GLY A 1 91 ? -5.880 12.674 12.031 1.00 95.38 91 GLY A CA 1
ATOM 662 C C . GLY A 1 91 ? -5.365 11.882 13.228 1.00 95.38 91 GLY A C 1
ATOM 663 O O . GLY A 1 91 ? -5.324 12.409 14.342 1.00 95.38 91 GLY A O 1
ATOM 664 N N . ILE A 1 92 ? -4.965 10.633 12.991 1.00 95.00 92 ILE A N 1
ATOM 665 C CA . ILE A 1 92 ? -4.276 9.814 13.989 1.00 95.00 92 ILE A CA 1
ATOM 666 C C . ILE A 1 92 ? -2.785 10.124 13.913 1.00 95.00 92 ILE A C 1
ATOM 668 O O . ILE A 1 92 ? -2.156 9.968 12.866 1.00 95.00 92 ILE A O 1
ATOM 672 N N . THR A 1 93 ? -2.230 10.603 15.020 1.00 94.06 93 THR A N 1
ATOM 673 C CA . THR A 1 93 ? -0.822 10.998 15.144 1.00 94.06 93 THR A CA 1
ATOM 674 C C . THR A 1 93 ? -0.079 10.064 16.097 1.00 94.06 93 THR A C 1
ATOM 676 O O . THR A 1 93 ? -0.693 9.273 16.805 1.00 94.06 93 THR A O 1
ATOM 679 N N . GLY A 1 94 ? 1.256 10.115 16.101 1.00 90.56 94 GLY A N 1
ATOM 680 C CA . GLY A 1 94 ? 2.066 9.295 17.013 1.00 90.56 94 GLY A CA 1
ATOM 681 C C . GLY A 1 94 ? 2.230 7.827 16.602 1.00 90.56 94 GLY A C 1
ATOM 682 O O . GLY A 1 94 ? 2.784 7.045 17.369 1.00 90.56 94 GLY A O 1
ATOM 683 N N . MET A 1 95 ? 1.799 7.454 15.395 1.00 93.56 95 MET A N 1
ATOM 684 C CA . MET A 1 95 ? 2.102 6.147 14.806 1.00 93.56 95 MET A CA 1
ATOM 685 C C . MET A 1 95 ? 3.615 6.025 14.541 1.00 93.56 95 MET A C 1
ATOM 687 O O . MET A 1 95 ? 4.189 6.945 13.948 1.00 93.56 95 MET A O 1
ATOM 691 N N . PRO A 1 96 ? 4.276 4.927 14.951 1.00 91.69 96 PRO A N 1
ATOM 692 C CA . PRO A 1 96 ? 5.682 4.707 14.634 1.00 91.69 96 PRO A CA 1
ATOM 693 C C . PRO A 1 96 ? 5.843 4.234 13.180 1.00 91.69 96 PRO A C 1
ATOM 695 O O . PRO A 1 96 ? 4.863 4.016 12.464 1.00 91.69 96 PRO A O 1
ATOM 698 N N . GLU A 1 97 ? 7.092 4.060 12.747 1.00 92.75 97 GLU A N 1
ATOM 699 C CA . GLU A 1 97 ? 7.389 3.494 11.429 1.00 92.75 97 GLU A CA 1
ATOM 700 C C . GLU A 1 97 ? 6.818 2.074 11.309 1.00 92.75 97 GLU A C 1
ATOM 702 O O . GLU A 1 97 ? 6.978 1.247 12.209 1.00 92.75 97 GLU A O 1
ATOM 707 N N . ILE A 1 98 ? 6.146 1.801 10.190 1.00 94.00 98 ILE A N 1
ATOM 708 C CA . ILE A 1 98 ? 5.542 0.496 9.925 1.00 94.00 98 ILE A CA 1
ATOM 709 C C . ILE A 1 98 ? 6.571 -0.410 9.264 1.00 94.00 98 ILE A C 1
ATOM 711 O O . ILE A 1 98 ? 7.130 -0.070 8.223 1.00 94.00 98 ILE A O 1
ATOM 715 N N . THR A 1 99 ? 6.769 -1.587 9.841 1.00 92.94 99 THR A N 1
ATOM 716 C CA . THR A 1 99 ? 7.620 -2.644 9.291 1.00 92.94 99 THR A CA 1
ATOM 717 C C . THR A 1 99 ? 6.787 -3.866 8.929 1.00 92.94 99 THR A C 1
ATOM 719 O O . THR A 1 99 ? 5.623 -3.979 9.318 1.00 92.94 99 THR A O 1
ATOM 722 N N . GLU A 1 100 ? 7.393 -4.809 8.215 1.00 95.38 100 GLU A N 1
ATOM 723 C CA . GLU A 1 100 ? 6.786 -6.113 7.958 1.00 95.38 100 GLU A CA 1
ATOM 724 C C . GLU A 1 100 ? 6.337 -6.792 9.261 1.00 95.38 100 GLU A C 1
ATOM 726 O O . GLU A 1 100 ? 7.032 -6.744 10.281 1.00 95.38 100 GLU A O 1
ATOM 731 N N . GLY A 1 101 ? 5.139 -7.379 9.236 1.00 96.19 101 GLY A N 1
ATOM 732 C CA . GLY A 1 101 ? 4.519 -8.041 10.384 1.00 96.19 101 GLY A CA 1
ATOM 733 C C . GLY A 1 101 ? 3.932 -7.094 11.434 1.00 96.19 101 GLY A C 1
ATOM 734 O O . GLY A 1 101 ? 3.508 -7.561 12.492 1.00 96.19 101 GLY A O 1
ATOM 735 N N . ALA A 1 102 ? 3.904 -5.781 11.178 1.00 95.19 102 ALA A N 1
ATOM 736 C CA . ALA A 1 102 ? 3.366 -4.805 12.117 1.00 95.19 102 ALA A CA 1
ATOM 737 C C . ALA A 1 102 ? 1.887 -5.054 12.453 1.00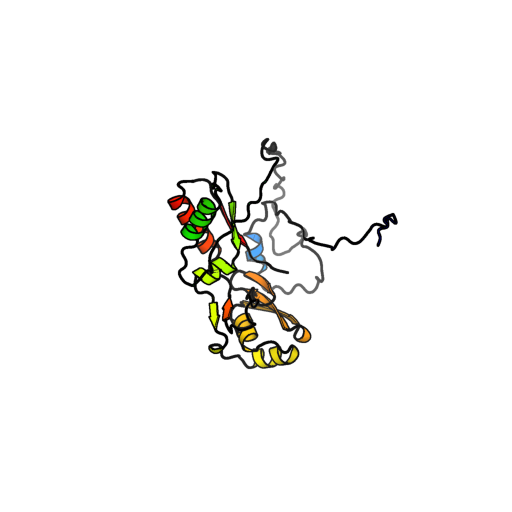 95.19 102 ALA A C 1
ATOM 739 O O . ALA A 1 102 ? 1.037 -5.273 11.586 1.00 95.19 102 ALA A O 1
ATOM 740 N N . ASP A 1 103 ? 1.569 -4.933 13.740 1.00 96.00 103 ASP A N 1
ATOM 741 C CA . ASP A 1 103 ? 0.203 -4.981 14.236 1.00 96.00 103 ASP A CA 1
ATOM 742 C C . ASP A 1 103 ? -0.522 -3.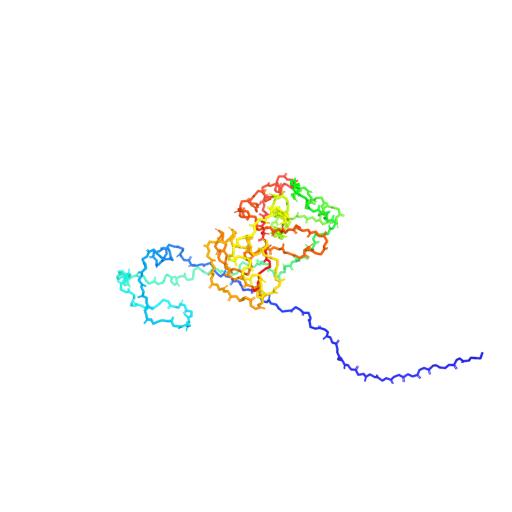646 13.991 1.00 96.00 103 ASP A C 1
ATOM 744 O O . ASP A 1 103 ? -0.645 -2.815 14.889 1.00 96.00 103 ASP A O 1
ATOM 748 N N . LEU A 1 104 ? -1.042 -3.444 12.778 1.00 96.75 104 LEU A N 1
ATOM 749 C CA . LEU A 1 104 ? -1.736 -2.198 12.438 1.00 96.75 104 LEU A CA 1
ATOM 750 C C . LEU A 1 104 ? -2.933 -1.894 13.348 1.00 96.75 104 LEU A C 1
ATOM 752 O O . LEU A 1 104 ? -3.137 -0.734 13.691 1.00 96.75 104 LEU A O 1
ATOM 756 N N . ALA A 1 105 ? -3.711 -2.902 13.750 1.00 95.88 105 ALA A N 1
ATOM 757 C CA . ALA A 1 105 ? -4.880 -2.691 14.602 1.00 95.88 105 ALA A CA 1
ATOM 758 C C . ALA A 1 105 ? -4.461 -2.178 15.983 1.00 95.88 105 ALA A C 1
ATOM 760 O O . ALA A 1 105 ? -4.884 -1.093 16.380 1.00 95.88 105 ALA A O 1
ATOM 761 N N . GLY A 1 106 ? -3.540 -2.888 16.641 1.00 95.06 106 GLY A N 1
ATOM 762 C CA . GLY A 1 106 ? -3.040 -2.514 17.960 1.00 95.06 106 GLY A CA 1
ATOM 763 C C . GLY A 1 106 ? -2.316 -1.171 17.943 1.00 95.06 106 GLY A C 1
ATOM 764 O O . GLY A 1 106 ? -2.471 -0.367 18.861 1.00 95.06 106 GLY A O 1
ATOM 765 N N . MET A 1 107 ? -1.570 -0.880 16.875 1.00 95.75 107 MET A N 1
ATOM 766 C CA . MET A 1 107 ? -0.890 0.406 16.707 1.00 95.75 107 MET A CA 1
ATOM 767 C C . MET A 1 107 ? -1.881 1.561 16.539 1.00 95.75 107 MET A C 1
ATOM 769 O O . MET A 1 107 ? -1.723 2.583 17.203 1.00 95.75 107 MET A O 1
ATOM 773 N N . ILE A 1 108 ? -2.915 1.393 15.707 1.00 95.56 108 ILE A N 1
ATOM 774 C CA . ILE A 1 108 ? -3.968 2.401 15.514 1.00 95.56 108 ILE A CA 1
ATOM 775 C C . ILE A 1 108 ? -4.738 2.624 16.821 1.00 95.56 108 ILE A C 1
ATOM 777 O O . ILE A 1 108 ? -4.909 3.773 17.229 1.00 95.56 108 ILE A O 1
ATOM 781 N N . SER A 1 109 ? -5.156 1.550 17.497 1.00 93.69 109 SER A N 1
ATOM 782 C CA . SER A 1 109 ? -5.857 1.613 18.786 1.00 93.69 109 SER A CA 1
ATOM 783 C C . SER A 1 109 ? -5.028 2.371 19.831 1.00 93.69 109 SER A C 1
ATOM 785 O O . SER A 1 109 ? -5.510 3.332 20.428 1.00 93.69 109 SER A O 1
ATOM 787 N N . ASN A 1 110 ? -3.746 2.022 19.980 1.00 94.00 110 ASN A N 1
ATOM 788 C CA . ASN A 1 110 ? -2.837 2.681 20.920 1.00 94.00 110 ASN A CA 1
ATOM 789 C C . ASN A 1 110 ? -2.594 4.163 20.573 1.00 94.00 110 ASN A C 1
ATOM 791 O O . ASN A 1 110 ? -2.556 5.018 21.459 1.00 94.00 110 ASN A O 1
ATOM 795 N N . ALA A 1 111 ? -2.456 4.499 19.288 1.00 95.38 111 ALA A N 1
ATOM 796 C CA . ALA A 1 111 ? -2.286 5.885 18.855 1.00 95.38 111 ALA A CA 1
ATOM 797 C C . ALA A 1 111 ? -3.532 6.736 19.161 1.00 95.38 111 ALA A C 1
ATOM 799 O O . ALA A 1 111 ? -3.405 7.857 19.656 1.00 95.38 111 ALA A O 1
ATOM 800 N N . ILE A 1 112 ? -4.733 6.189 18.937 1.00 94.06 112 ILE A N 1
ATOM 801 C CA . ILE A 1 112 ? -6.006 6.834 19.294 1.00 94.06 112 ILE A CA 1
ATOM 802 C C . ILE A 1 112 ? -6.068 7.104 20.804 1.00 94.06 112 ILE A C 1
ATOM 804 O O . ILE A 1 112 ? -6.345 8.237 21.208 1.00 94.06 112 ILE A O 1
ATOM 808 N N . GLU A 1 113 ? -5.763 6.093 21.623 1.00 92.06 113 GLU A N 1
ATOM 809 C CA . GLU A 1 113 ? -5.771 6.198 23.087 1.00 92.06 113 GLU A CA 1
ATOM 810 C C . GLU A 1 113 ? -4.749 7.219 23.598 1.00 92.06 113 GLU A C 1
ATOM 812 O O . GLU A 1 113 ? -5.088 8.098 24.392 1.00 92.06 113 GLU A O 1
ATOM 817 N N . THR A 1 114 ? -3.512 7.160 23.099 1.00 94.12 114 THR A N 1
ATOM 818 C CA . THR A 1 114 ? -2.425 8.073 23.489 1.00 94.12 114 THR A CA 1
ATOM 819 C C . THR A 1 114 ? -2.739 9.524 23.118 1.00 94.12 114 THR A C 1
ATOM 821 O O . THR A 1 114 ? -2.408 10.446 23.863 1.00 94.12 114 THR A O 1
ATOM 824 N N . GLN A 1 115 ? -3.422 9.745 21.992 1.00 95.25 115 GLN A N 1
ATOM 825 C CA . GLN A 1 115 ? -3.890 11.064 21.563 1.00 95.25 115 GLN A CA 1
ATOM 826 C C . GLN A 1 115 ? -5.078 11.581 22.405 1.00 95.25 115 GLN A C 1
ATOM 828 O O . GLN A 1 115 ? -5.513 12.719 22.225 1.00 95.25 115 GLN A O 1
ATOM 833 N N . GLY A 1 116 ? -5.635 10.770 23.312 1.00 92.94 116 GLY A N 1
ATOM 834 C CA . GLY A 1 116 ? -6.838 11.106 24.077 1.00 92.94 116 GLY A CA 1
ATOM 835 C C . GLY A 1 116 ? -8.103 11.156 23.214 1.00 92.94 116 GLY A C 1
ATOM 836 O O . GLY A 1 116 ? -9.094 11.781 23.594 1.00 92.94 116 GLY A O 1
ATOM 837 N N . SER A 1 117 ? -8.060 10.537 22.032 1.00 90.75 117 SER A N 1
ATOM 838 C CA . SER A 1 117 ? -9.214 10.369 21.152 1.00 90.75 117 SER A CA 1
ATOM 839 C C . SER A 1 117 ? -9.939 9.067 21.490 1.00 90.75 117 SER A C 1
ATOM 841 O O . SER A 1 117 ? -9.388 8.177 22.131 1.00 90.75 117 SER A O 1
ATOM 843 N N . VAL A 1 118 ? -11.200 8.949 21.078 1.00 88.06 118 VAL A N 1
ATOM 844 C CA . VAL A 1 118 ? -12.010 7.750 21.325 1.00 88.06 118 VAL A CA 1
ATOM 845 C C . VAL A 1 118 ? -12.719 7.380 20.037 1.00 88.06 118 VAL A C 1
ATOM 847 O O . VAL A 1 118 ? -13.432 8.215 19.479 1.00 88.06 118 VAL A O 1
ATOM 850 N N . LEU A 1 119 ? -12.529 6.137 19.597 1.00 91.94 119 LEU A N 1
ATOM 851 C CA . LEU A 1 119 ? -13.280 5.563 18.487 1.00 91.94 119 LEU A CA 1
ATOM 852 C C . LEU A 1 119 ? -14.725 5.300 18.933 1.00 91.94 119 LEU A C 1
ATOM 854 O O . LEU A 1 119 ? -14.963 4.846 20.054 1.00 91.94 119 LEU A O 1
ATOM 858 N N . LYS A 1 120 ? -15.700 5.601 18.080 1.00 92.69 120 LYS A N 1
ATOM 859 C CA . LYS A 1 120 ? -17.134 5.510 18.382 1.00 92.69 120 LYS A CA 1
ATOM 860 C C . LYS A 1 120 ? -17.862 4.604 17.393 1.00 92.69 120 LYS A C 1
ATOM 862 O O . LYS A 1 120 ? -17.393 4.327 16.293 1.00 92.69 120 LYS A O 1
ATOM 867 N N . SER A 1 121 ? -19.046 4.148 17.801 1.00 94.19 121 SER A N 1
ATOM 868 C CA . SER A 1 121 ? -19.976 3.439 16.914 1.00 94.19 121 SER A CA 1
ATOM 869 C C . SER A 1 121 ? -20.330 4.330 15.723 1.00 94.19 121 SER A C 1
ATOM 871 O O . SER A 1 121 ? -20.740 5.473 15.917 1.00 94.19 121 SER A O 1
ATOM 873 N N . GLY A 1 122 ? -20.175 3.801 14.513 1.00 94.00 122 GLY A N 1
ATOM 874 C CA . GLY A 1 122 ? -20.389 4.511 13.254 1.00 94.00 122 GLY A CA 1
ATOM 875 C C . GLY A 1 122 ? -19.131 5.148 12.657 1.00 94.00 122 GLY A C 1
ATOM 876 O O . GLY A 1 122 ? -19.202 5.633 11.528 1.00 94.00 122 GLY A O 1
ATOM 877 N N . ASP A 1 123 ? -17.990 5.120 13.353 1.00 95.25 123 ASP A N 1
ATOM 878 C CA . ASP A 1 123 ? -16.750 5.694 12.829 1.00 95.25 123 ASP A CA 1
ATOM 879 C C . ASP A 1 123 ? -16.178 4.876 11.660 1.00 95.25 123 ASP A C 1
ATOM 881 O O . ASP A 1 123 ? -16.320 3.649 11.560 1.00 95.25 123 ASP A O 1
ATOM 885 N N . ILE A 1 124 ? -15.479 5.590 10.774 1.00 96.94 124 ILE A N 1
ATOM 886 C CA . ILE A 1 124 ? -14.780 5.030 9.619 1.00 96.94 124 ILE A CA 1
ATOM 887 C C . ILE A 1 124 ? -13.284 5.267 9.803 1.00 96.94 124 ILE A C 1
ATOM 889 O O . ILE A 1 124 ? -12.823 6.407 9.826 1.00 96.94 124 ILE A O 1
ATOM 893 N N . VAL A 1 125 ? -12.517 4.183 9.892 1.00 97.25 125 VAL A N 1
ATOM 894 C CA . VAL A 1 125 ? -11.055 4.237 9.948 1.00 97.25 125 VAL A CA 1
ATOM 895 C C . VAL A 1 125 ? -10.513 4.207 8.524 1.00 97.25 125 VAL A C 1
ATOM 897 O O . VAL A 1 125 ? -10.675 3.225 7.800 1.00 97.25 125 VAL A O 1
ATOM 900 N N . VAL A 1 126 ? -9.880 5.300 8.109 1.00 97.75 126 VAL A N 1
ATOM 901 C CA . VAL A 1 126 ? -9.285 5.433 6.776 1.00 97.75 126 VAL A CA 1
ATOM 902 C C . VAL A 1 126 ? -7.777 5.249 6.887 1.00 97.75 126 VAL A C 1
ATOM 904 O O . VAL A 1 126 ? -7.118 5.958 7.644 1.00 97.75 126 VAL A O 1
ATOM 907 N N . VAL A 1 127 ? -7.235 4.293 6.140 1.00 96.88 127 VAL A N 1
ATOM 908 C CA . VAL A 1 127 ? -5.836 3.868 6.221 1.00 96.88 127 VAL A CA 1
ATOM 909 C C . VAL A 1 127 ? -5.217 3.929 4.833 1.00 96.88 127 VAL A C 1
ATOM 911 O O . VAL A 1 127 ? -5.820 3.476 3.868 1.00 96.88 127 VAL A O 1
ATOM 914 N N . THR A 1 128 ? -4.014 4.481 4.704 1.00 95.25 128 THR A N 1
ATOM 915 C CA . THR A 1 128 ? -3.329 4.498 3.406 1.00 95.25 128 THR A CA 1
ATOM 916 C C . THR A 1 128 ? -2.846 3.098 3.033 1.00 95.25 128 THR A C 1
ATOM 918 O O . THR A 1 128 ? -2.427 2.318 3.889 1.00 95.25 128 THR A O 1
ATOM 921 N N . GLN A 1 129 ? -2.849 2.753 1.749 1.00 94.44 129 GLN A N 1
ATOM 922 C CA . GLN A 1 129 ? -2.411 1.436 1.299 1.00 94.44 129 GLN A CA 1
ATOM 923 C C . GLN A 1 129 ? -0.936 1.205 1.623 1.00 94.44 129 GLN A C 1
ATOM 925 O O . GLN A 1 129 ? -0.567 0.088 1.953 1.00 94.44 129 GLN A O 1
ATOM 930 N N . LYS A 1 130 ? -0.102 2.256 1.624 1.00 93.31 130 LYS A N 1
ATOM 931 C CA . LYS A 1 130 ? 1.332 2.147 1.934 1.00 93.31 130 LYS A CA 1
ATOM 932 C C . LYS A 1 130 ? 1.602 1.494 3.290 1.00 93.31 130 LYS A C 1
ATOM 934 O O . LYS A 1 130 ? 2.508 0.670 3.390 1.00 93.31 130 LYS A 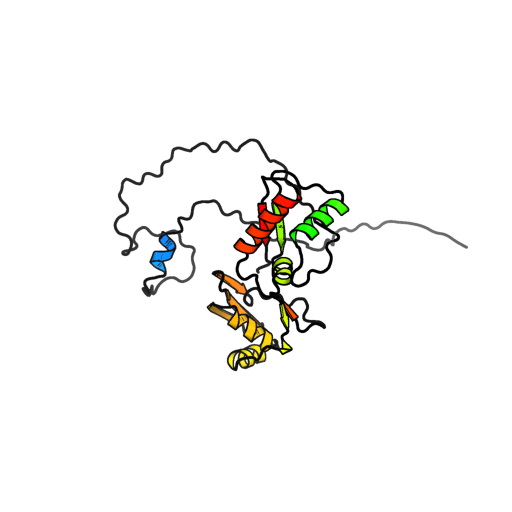O 1
ATOM 939 N N . VAL A 1 131 ? 0.847 1.847 4.336 1.00 95.19 131 VAL A N 1
ATOM 940 C CA . VAL A 1 131 ? 1.059 1.241 5.663 1.00 95.19 131 VAL A CA 1
ATOM 941 C C . VAL A 1 131 ? 0.596 -0.215 5.694 1.00 95.19 131 VAL A C 1
ATOM 943 O O . VAL A 1 131 ? 1.235 -1.039 6.338 1.00 95.19 131 VAL A O 1
ATOM 946 N N . VAL A 1 132 ? -0.451 -0.546 4.936 1.00 97.19 132 VAL A N 1
ATOM 947 C CA . VAL A 1 132 ? -0.931 -1.924 4.764 1.00 97.19 132 VAL A CA 1
ATOM 948 C C . VAL A 1 132 ? 0.108 -2.757 4.021 1.00 97.19 132 VAL A C 1
ATOM 950 O O . VAL A 1 132 ? 0.546 -3.781 4.532 1.00 97.19 132 VAL A O 1
ATOM 953 N N . SER A 1 133 ? 0.604 -2.260 2.889 1.00 96.19 133 SER A N 1
ATOM 954 C CA . SER A 1 133 ? 1.668 -2.887 2.111 1.00 96.19 133 SER A CA 1
ATOM 955 C C . SER A 1 133 ? 2.909 -3.173 2.950 1.00 96.19 133 SER A C 1
ATOM 957 O O . SER A 1 133 ? 3.444 -4.275 2.893 1.00 96.19 133 SER A O 1
ATOM 959 N N . LYS A 1 134 ? 3.370 -2.206 3.753 1.00 95.25 134 LYS A N 1
ATOM 960 C CA . LYS A 1 134 ? 4.528 -2.407 4.633 1.00 95.25 134 LYS A CA 1
ATOM 961 C C . LYS A 1 134 ? 4.275 -3.498 5.668 1.00 95.25 134 LYS A C 1
ATOM 963 O O . LYS A 1 134 ? 5.114 -4.378 5.811 1.00 95.25 134 LYS A O 1
ATOM 968 N N . ALA A 1 135 ? 3.126 -3.471 6.343 1.00 96.94 135 ALA A N 1
ATOM 969 C CA . ALA A 1 135 ? 2.769 -4.493 7.327 1.00 96.94 135 ALA A CA 1
ATOM 970 C C . ALA A 1 135 ? 2.682 -5.900 6.707 1.00 96.94 135 ALA A C 1
ATOM 972 O O . ALA A 1 135 ? 3.049 -6.880 7.350 1.00 96.94 135 ALA A O 1
ATOM 973 N N . GLU A 1 136 ? 2.263 -5.993 5.446 1.00 97.44 136 GLU A N 1
ATOM 974 C CA . GLU A 1 136 ? 2.150 -7.240 4.681 1.00 97.44 136 GLU A CA 1
ATOM 975 C C . GLU A 1 136 ? 3.446 -7.674 3.977 1.00 97.44 136 GLU A C 1
ATOM 977 O O . GLU A 1 136 ? 3.434 -8.648 3.228 1.00 97.44 136 GLU A O 1
ATOM 982 N N . GLY A 1 137 ? 4.562 -6.961 4.169 1.00 95.88 137 GLY A N 1
ATOM 983 C CA . GLY A 1 137 ? 5.836 -7.309 3.528 1.00 95.88 137 GLY A CA 1
ATOM 984 C C . GLY A 1 137 ? 5.864 -7.039 2.021 1.00 95.88 137 GLY A C 1
ATOM 985 O O . GLY A 1 137 ? 6.684 -7.588 1.291 1.00 95.88 137 GLY A O 1
ATOM 986 N N . ARG A 1 138 ? 4.991 -6.160 1.516 1.00 95.81 138 ARG A N 1
ATOM 987 C CA . ARG A 1 138 ? 4.925 -5.746 0.102 1.00 95.81 138 ARG A CA 1
ATOM 988 C C . ARG A 1 138 ? 5.973 -4.682 -0.240 1.00 95.81 138 ARG A C 1
ATOM 990 O O . ARG A 1 138 ? 5.715 -3.757 -1.010 1.00 95.81 138 ARG A O 1
ATOM 997 N N . THR A 1 139 ? 7.161 -4.808 0.337 1.00 93.56 139 THR A N 1
ATOM 998 C CA . THR A 1 139 ? 8.331 -3.970 0.063 1.00 93.56 139 THR A CA 1
ATOM 999 C C . THR A 1 139 ? 9.368 -4.770 -0.710 1.00 93.56 139 THR A C 1
ATOM 1001 O O . THR A 1 139 ? 9.660 -5.906 -0.351 1.00 93.56 139 THR A O 1
ATOM 1004 N N . VAL A 1 140 ? 9.934 -4.183 -1.761 1.00 94.38 140 VAL A N 1
ATOM 1005 C CA . VAL A 1 140 ? 10.911 -4.850 -2.629 1.00 94.38 140 VAL A CA 1
ATOM 1006 C C . VAL A 1 140 ? 12.185 -4.031 -2.698 1.00 94.38 140 VAL A C 1
ATOM 1008 O O . VAL A 1 140 ? 12.143 -2.860 -3.070 1.00 94.38 140 VAL A O 1
ATOM 1011 N N . ASP A 1 141 ? 13.309 -4.674 -2.395 1.00 93.25 141 ASP A N 1
ATOM 1012 C CA . ASP A 1 141 ? 14.644 -4.137 -2.642 1.00 93.25 141 ASP A CA 1
ATOM 1013 C C . ASP A 1 141 ? 14.969 -4.242 -4.140 1.00 93.25 141 ASP A C 1
ATOM 1015 O O . ASP A 1 141 ? 15.084 -5.339 -4.701 1.00 93.25 141 ASP A O 1
ATOM 1019 N N . LEU A 1 142 ? 15.129 -3.095 -4.800 1.00 93.31 142 LEU A N 1
ATOM 1020 C CA . LEU A 1 142 ? 15.440 -3.005 -6.221 1.00 93.31 142 LEU A CA 1
ATOM 1021 C C . LEU A 1 142 ? 16.754 -3.708 -6.574 1.00 93.31 142 LEU A C 1
ATOM 1023 O O . LEU A 1 142 ? 16.873 -4.180 -7.701 1.00 93.31 142 LEU A O 1
ATOM 1027 N N . THR A 1 143 ? 17.726 -3.846 -5.665 1.00 92.81 143 THR A N 1
ATOM 1028 C CA . THR A 1 143 ? 18.979 -4.582 -5.938 1.00 92.81 143 THR A CA 1
ATOM 1029 C C . THR A 1 143 ? 18.747 -6.050 -6.281 1.00 92.81 143 THR A C 1
ATOM 1031 O O . THR A 1 143 ? 19.548 -6.650 -6.998 1.00 92.81 143 THR A O 1
ATOM 1034 N N . THR A 1 144 ? 17.625 -6.612 -5.831 1.00 94.62 144 THR A N 1
ATOM 1035 C CA . THR A 1 144 ? 17.242 -8.005 -6.086 1.00 94.62 144 THR A CA 1
ATOM 1036 C C . THR A 1 144 ? 16.532 -8.197 -7.429 1.00 94.62 144 THR A C 1
ATOM 1038 O O . THR A 1 144 ? 16.350 -9.327 -7.885 1.00 94.62 144 THR A O 1
ATOM 1041 N N . VAL A 1 145 ? 16.154 -7.107 -8.103 1.00 96.25 145 VAL A N 1
ATOM 1042 C CA . VAL A 1 145 ? 15.361 -7.140 -9.334 1.00 96.25 145 VAL A CA 1
ATOM 1043 C C . VAL A 1 145 ? 16.271 -7.151 -10.559 1.00 96.25 145 VAL A C 1
ATOM 1045 O O . VAL A 1 145 ? 17.072 -6.243 -10.780 1.00 96.25 145 VAL A O 1
ATOM 1048 N N . THR A 1 146 ? 16.103 -8.161 -11.413 1.00 97.12 146 THR A N 1
ATOM 1049 C CA . THR A 1 146 ? 16.788 -8.231 -12.711 1.00 97.12 146 THR A CA 1
ATOM 1050 C C . THR A 1 146 ? 15.879 -7.674 -13.808 1.00 97.12 146 THR A C 1
ATOM 1052 O O . THR A 1 146 ? 14.872 -8.305 -14.120 1.00 97.12 146 THR A O 1
ATOM 1055 N N . PRO A 1 147 ? 16.213 -6.532 -14.436 1.00 97.31 147 PRO A N 1
ATOM 1056 C CA . PRO A 1 147 ? 15.344 -5.924 -15.434 1.00 97.31 147 PRO A CA 1
ATOM 1057 C C . PRO A 1 147 ? 15.367 -6.696 -16.758 1.00 97.31 147 PRO A C 1
ATOM 1059 O O . PRO A 1 147 ? 16.423 -7.162 -17.209 1.00 97.31 147 PRO A O 1
ATOM 1062 N N . SER A 1 148 ? 14.217 -6.773 -17.424 1.00 97.25 148 SER A N 1
ATOM 1063 C CA . SER A 1 148 ? 14.088 -7.284 -18.789 1.00 97.25 148 SER A CA 1
ATOM 1064 C C . SER A 1 148 ? 14.716 -6.335 -19.819 1.00 97.25 148 SER A C 1
ATOM 1066 O O . SER A 1 148 ? 15.059 -5.181 -19.541 1.00 97.25 148 SER A O 1
ATOM 1068 N N . GLU A 1 149 ? 14.880 -6.819 -21.052 1.00 96.94 149 GLU A N 1
ATOM 1069 C CA . GLU A 1 149 ? 15.350 -5.980 -22.159 1.00 96.94 149 GLU A CA 1
ATOM 1070 C C . GLU A 1 149 ? 14.380 -4.830 -22.449 1.00 96.94 149 GLU A C 1
ATOM 1072 O O . GLU A 1 149 ? 14.811 -3.687 -22.601 1.00 96.94 149 GLU A O 1
ATOM 1077 N N . PHE A 1 150 ? 13.075 -5.108 -22.429 1.00 94.75 150 PHE A N 1
ATOM 1078 C CA . PHE A 1 150 ? 12.052 -4.082 -22.591 1.00 94.75 150 PHE A CA 1
ATOM 1079 C C . PHE A 1 150 ? 12.158 -3.006 -21.502 1.00 94.75 150 PHE A C 1
ATOM 1081 O O . PHE A 1 150 ? 12.169 -1.817 -21.824 1.00 94.75 150 PHE A O 1
ATOM 1088 N N . ALA A 1 151 ? 12.312 -3.404 -20.234 1.00 95.50 151 ALA A N 1
ATOM 1089 C CA . ALA A 1 151 ? 12.460 -2.464 -19.127 1.00 95.50 151 ALA A CA 1
ATOM 1090 C C . ALA A 1 151 ? 13.704 -1.575 -19.284 1.00 95.50 151 ALA A C 1
ATOM 1092 O O . ALA A 1 151 ? 13.617 -0.362 -19.093 1.00 95.50 151 ALA A O 1
ATOM 1093 N N . ARG A 1 152 ? 14.842 -2.144 -19.716 1.00 95.62 152 ARG A N 1
ATOM 1094 C CA . ARG A 1 152 ? 16.067 -1.382 -20.026 1.00 95.62 152 ARG A CA 1
ATOM 1095 C C . ARG A 1 152 ? 15.861 -0.374 -21.155 1.00 95.62 152 ARG A C 1
ATOM 1097 O O . ARG A 1 152 ? 16.254 0.782 -21.009 1.00 95.62 152 ARG A O 1
ATOM 1104 N N . ILE A 1 153 ? 15.240 -0.794 -22.258 1.00 94.19 153 ILE A N 1
ATOM 1105 C CA . ILE A 1 153 ? 14.971 0.086 -23.403 1.00 94.19 153 ILE A CA 1
ATOM 1106 C C . ILE A 1 153 ? 14.044 1.226 -22.977 1.00 94.19 153 ILE A C 1
ATOM 1108 O O . ILE A 1 153 ? 14.349 2.389 -23.230 1.00 94.19 153 ILE A O 1
ATOM 1112 N N . PHE A 1 154 ? 12.940 0.923 -22.292 1.00 93.44 154 PHE A N 1
ATOM 1113 C CA . PHE A 1 154 ? 11.978 1.930 -21.845 1.00 93.44 154 PHE A CA 1
ATOM 1114 C C . PHE A 1 154 ? 12.608 2.936 -20.870 1.00 93.44 154 PHE A C 1
ATOM 1116 O O . PHE A 1 154 ? 12.488 4.148 -21.056 1.00 93.44 154 PHE A O 1
ATOM 1123 N N . ALA A 1 155 ? 13.331 2.439 -19.865 1.00 91.81 155 ALA A N 1
ATOM 1124 C CA . ALA A 1 155 ? 14.036 3.256 -18.883 1.00 91.81 155 ALA A CA 1
ATOM 1125 C C . ALA A 1 155 ? 15.073 4.192 -19.523 1.00 91.81 155 ALA A C 1
ATOM 1127 O O . ALA A 1 155 ? 15.182 5.350 -19.117 1.00 91.81 155 ALA A O 1
ATOM 1128 N N . GLY A 1 156 ? 15.763 3.734 -20.574 1.00 90.88 156 GLY A N 1
ATOM 1129 C CA . GLY A 1 156 ? 16.746 4.531 -21.312 1.00 90.88 156 GLY A CA 1
ATOM 1130 C C . GLY A 1 156 ? 16.196 5.836 -21.902 1.00 90.88 156 GLY A C 1
ATOM 1131 O O . GLY A 1 156 ? 16.954 6.787 -22.062 1.00 90.88 156 GLY A O 1
ATOM 1132 N N . HIS A 1 157 ? 14.887 5.923 -22.163 1.00 86.06 157 HIS A N 1
ATOM 1133 C CA . HIS A 1 157 ? 14.251 7.132 -22.706 1.00 86.06 157 HIS A CA 1
ATOM 1134 C C . HIS A 1 157 ? 13.930 8.192 -21.639 1.00 86.06 157 HIS A C 1
ATOM 1136 O O . HIS A 1 157 ? 13.779 9.363 -21.974 1.00 86.06 157 HIS A O 1
ATOM 1142 N N . SER A 1 158 ? 13.817 7.803 -20.364 1.00 82.31 158 SER A N 1
ATOM 1143 C CA . SER A 1 158 ? 13.421 8.701 -19.261 1.00 82.31 158 SER A CA 1
ATOM 1144 C C . SER A 1 158 ? 14.473 8.885 -18.176 1.00 82.31 158 SER A C 1
ATOM 1146 O O . SER A 1 158 ? 14.294 9.736 -17.307 1.00 82.31 158 SER A O 1
ATOM 1148 N N . GLY A 1 159 ? 15.527 8.067 -18.165 1.00 84.00 159 GLY A N 1
ATOM 1149 C CA . GLY A 1 159 ? 16.466 8.003 -17.044 1.00 84.00 159 GLY A CA 1
ATOM 1150 C C . GLY A 1 159 ? 15.857 7.391 -15.776 1.00 84.00 159 GLY A C 1
ATOM 1151 O O . GLY A 1 159 ? 16.399 7.576 -14.689 1.00 84.00 159 GLY A O 1
ATOM 1152 N N . ARG A 1 160 ? 14.723 6.684 -15.890 1.00 87.69 160 ARG A N 1
ATOM 1153 C CA . ARG A 1 160 ? 14.161 5.888 -14.788 1.00 87.69 160 ARG A CA 1
ATOM 1154 C C . ARG A 1 160 ? 15.038 4.674 -14.507 1.00 87.69 160 ARG A C 1
ATOM 1156 O O . ARG A 1 160 ? 15.780 4.223 -15.371 1.00 87.69 160 ARG A O 1
ATOM 1163 N N . ASP A 1 161 ? 14.905 4.116 -13.310 1.00 91.75 161 ASP A N 1
ATOM 1164 C CA . ASP A 1 161 ? 15.545 2.847 -12.982 1.00 91.75 161 ASP A CA 1
ATOM 1165 C C . ASP A 1 161 ? 14.871 1.696 -13.764 1.00 91.75 161 ASP A C 1
ATOM 1167 O O . ASP A 1 161 ? 13.663 1.487 -13.601 1.00 91.75 161 ASP A O 1
ATOM 1171 N N . PRO A 1 162 ? 15.604 0.929 -14.598 1.00 94.62 162 PRO A N 1
ATOM 1172 C CA . PRO A 1 162 ? 15.056 -0.239 -15.287 1.00 94.62 162 PRO A CA 1
ATOM 1173 C C . PRO A 1 162 ? 14.436 -1.273 -14.342 1.00 94.62 162 PRO A C 1
ATOM 1175 O O . PRO A 1 162 ? 13.493 -1.957 -14.724 1.00 94.62 162 PRO A O 1
ATOM 1178 N N . ARG A 1 163 ? 14.945 -1.389 -13.112 1.00 95.56 163 ARG A N 1
ATOM 1179 C CA . ARG A 1 163 ? 14.471 -2.328 -12.086 1.00 95.56 163 ARG A CA 1
ATOM 1180 C C . ARG A 1 163 ? 13.085 -1.932 -11.588 1.00 95.56 163 ARG A C 1
ATOM 1182 O O . ARG A 1 163 ? 12.213 -2.779 -11.444 1.00 95.56 163 ARG A O 1
ATOM 1189 N N . LEU A 1 164 ? 12.843 -0.630 -11.428 1.00 94.38 164 LEU A N 1
ATOM 1190 C CA . LEU A 1 164 ? 11.511 -0.114 -11.117 1.00 94.38 164 LEU A CA 1
ATOM 1191 C C . LEU A 1 164 ? 10.538 -0.379 -12.270 1.00 94.38 164 LEU A C 1
ATOM 1193 O O . LEU A 1 164 ? 9.417 -0.816 -12.036 1.00 94.38 164 LEU A O 1
ATOM 1197 N N . VAL A 1 165 ? 10.965 -0.137 -13.512 1.00 94.88 165 VAL A N 1
ATOM 1198 C CA . VAL A 1 165 ? 10.135 -0.409 -14.697 1.00 94.88 165 VAL A CA 1
ATOM 1199 C C . VAL A 1 165 ? 9.776 -1.893 -14.782 1.00 94.88 165 VAL A C 1
ATOM 1201 O O . VAL A 1 165 ? 8.632 -2.219 -15.084 1.00 94.88 165 VAL A O 1
ATOM 1204 N N . GLU A 1 166 ? 10.716 -2.784 -14.465 1.00 97.00 166 GLU A N 1
ATOM 1205 C CA . GLU A 1 166 ? 10.458 -4.223 -14.396 1.00 97.00 166 GLU A CA 1
ATOM 1206 C C . GLU A 1 166 ? 9.360 -4.560 -13.385 1.00 97.00 166 GLU A C 1
ATOM 1208 O O . GLU A 1 166 ? 8.421 -5.270 -13.734 1.00 97.00 166 GLU A O 1
ATOM 1213 N N . LEU A 1 167 ? 9.413 -3.995 -12.174 1.00 96.62 167 LEU A N 1
ATOM 1214 C CA . LEU A 1 167 ? 8.369 -4.210 -11.167 1.00 96.62 167 LEU A CA 1
ATOM 1215 C C . LEU A 1 167 ? 7.003 -3.680 -11.612 1.00 96.62 167 LEU A C 1
ATOM 1217 O O . LEU A 1 167 ? 5.976 -4.318 -11.387 1.00 96.62 167 LEU A O 1
ATOM 1221 N N . VAL A 1 168 ? 6.973 -2.524 -12.281 1.00 95.62 168 VAL A N 1
ATOM 1222 C CA . VAL A 1 168 ? 5.730 -1.981 -12.847 1.00 95.62 168 VAL A CA 1
ATOM 1223 C C . VAL A 1 168 ? 5.109 -2.978 -13.820 1.00 95.62 168 VAL A C 1
ATOM 1225 O O . VAL A 1 168 ? 3.904 -3.223 -13.761 1.00 95.62 168 VAL A O 1
ATOM 1228 N N . ILE A 1 169 ? 5.928 -3.558 -14.700 1.00 95.81 169 ILE A N 1
ATOM 1229 C CA . ILE A 1 169 ? 5.481 -4.545 -15.682 1.00 95.81 169 ILE A CA 1
ATOM 1230 C C . ILE A 1 169 ? 5.025 -5.820 -14.974 1.00 95.81 169 ILE A C 1
ATOM 1232 O O . ILE A 1 169 ? 3.945 -6.318 -15.288 1.00 95.81 169 ILE A O 1
ATOM 1236 N N . SER A 1 170 ? 5.785 -6.322 -13.996 1.00 96.25 170 SER A N 1
ATOM 1237 C CA . SER A 1 170 ? 5.441 -7.559 -13.291 1.00 96.25 170 SER A CA 1
ATOM 1238 C C . SER A 1 170 ? 4.128 -7.445 -12.522 1.00 96.25 170 SER A C 1
ATOM 1240 O O . SER A 1 170 ? 3.355 -8.398 -12.514 1.00 96.25 170 SER A O 1
ATOM 1242 N N . GLU A 1 171 ? 3.838 -6.291 -11.915 1.00 96.75 171 GLU A N 1
ATOM 1243 C CA . GLU A 1 171 ? 2.585 -6.034 -11.187 1.00 96.75 171 GLU A CA 1
ATOM 1244 C C . GLU A 1 171 ? 1.399 -5.663 -12.099 1.00 96.75 171 GLU A C 1
ATOM 1246 O O . GLU A 1 171 ? 0.272 -5.489 -11.622 1.00 96.75 171 GLU A O 1
ATOM 1251 N N . SER A 1 172 ? 1.629 -5.572 -13.412 1.00 96.25 172 SER A N 1
ATOM 1252 C CA . SER A 1 172 ? 0.595 -5.285 -14.406 1.00 96.25 172 SER A CA 1
ATOM 1253 C C . SER A 1 172 ? 0.077 -6.539 -15.111 1.00 96.25 172 SER A C 1
ATOM 1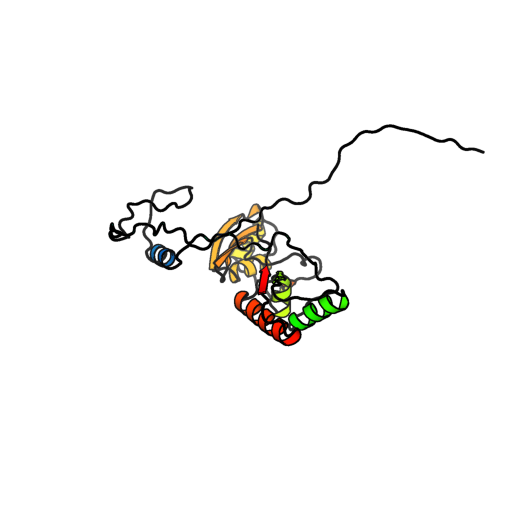255 O O . SER A 1 172 ? 0.791 -7.521 -15.299 1.00 96.25 172 SER A O 1
ATOM 1257 N N . VAL A 1 173 ? -1.186 -6.484 -15.527 1.00 97.00 173 VAL A N 1
ATOM 1258 C CA . VAL A 1 173 ? -1.803 -7.428 -16.469 1.00 97.00 173 VAL A CA 1
ATOM 1259 C C . VAL A 1 173 ? -1.624 -6.930 -17.903 1.00 97.00 173 VAL A C 1
ATOM 1261 O O . VAL A 1 173 ? -1.353 -7.719 -18.806 1.00 97.00 173 VAL A O 1
ATOM 1264 N N . GLU A 1 174 ? -1.744 -5.618 -18.110 1.00 95.75 174 GLU A N 1
ATOM 1265 C CA . GLU A 1 174 ? -1.606 -4.980 -19.418 1.00 95.75 174 GLU A CA 1
ATOM 1266 C C . GLU A 1 174 ? -1.010 -3.571 -19.292 1.00 95.75 174 GLU A C 1
ATOM 1268 O O . GLU A 1 174 ? -1.273 -2.838 -18.334 1.00 95.75 174 GLU A O 1
ATOM 1273 N N . ILE A 1 175 ? -0.235 -3.163 -20.303 1.00 96.62 175 ILE A N 1
ATOM 1274 C CA . ILE A 1 175 ? 0.205 -1.777 -20.474 1.00 96.62 175 ILE A CA 1
ATOM 1275 C C . ILE A 1 175 ? -0.795 -1.053 -21.381 1.00 96.62 175 ILE A C 1
ATOM 1277 O O . ILE A 1 175 ? -0.765 -1.197 -22.601 1.00 96.62 175 ILE A O 1
ATOM 1281 N N . VAL A 1 176 ? -1.643 -0.220 -20.781 1.00 96.62 176 VAL A N 1
ATOM 1282 C CA . VAL A 1 176 ? -2.687 0.560 -21.468 1.00 96.62 176 VAL A CA 1
ATOM 1283 C C . VAL A 1 176 ? -2.085 1.711 -22.276 1.00 96.62 176 VAL A C 1
ATOM 1285 O O . VAL A 1 176 ? -2.552 2.046 -23.366 1.00 96.62 176 VAL A O 1
ATOM 1288 N N . ARG A 1 177 ? -1.051 2.369 -21.738 1.00 96.06 177 ARG A N 1
ATOM 1289 C CA . ARG A 1 177 ? -0.376 3.481 -22.418 1.00 96.06 177 ARG A CA 1
ATOM 1290 C C . ARG A 1 177 ? 1.067 3.621 -21.969 1.00 96.06 177 ARG A C 1
ATOM 1292 O O . ARG A 1 177 ? 1.373 3.556 -20.787 1.00 96.06 177 ARG A O 1
ATOM 1299 N N . MET A 1 178 ? 1.940 3.947 -22.914 1.00 95.31 178 MET A N 1
ATOM 1300 C CA . MET A 1 178 ? 3.343 4.251 -22.651 1.00 95.31 178 MET A CA 1
ATOM 1301 C C . MET A 1 178 ? 3.612 5.740 -22.887 1.00 95.31 178 MET A C 1
ATOM 1303 O O . MET A 1 178 ? 3.171 6.307 -23.890 1.00 95.31 178 MET A O 1
ATOM 1307 N N . LYS A 1 179 ? 4.345 6.382 -21.974 1.00 93.06 179 LYS A N 1
ATOM 1308 C CA . LYS A 1 179 ? 4.942 7.713 -22.167 1.00 93.06 179 LYS A CA 1
ATOM 1309 C C . LYS A 1 179 ? 6.438 7.645 -21.825 1.00 93.06 179 LYS A C 1
ATOM 1311 O O . LYS A 1 179 ? 6.816 8.079 -20.732 1.00 93.06 179 LYS A O 1
ATOM 1316 N N . PRO A 1 180 ? 7.273 7.097 -22.732 1.00 87.62 180 PRO A N 1
ATOM 1317 C CA . PRO A 1 180 ? 8.693 6.851 -22.477 1.00 87.62 180 PRO A CA 1
ATOM 1318 C C . PRO A 1 180 ? 9.451 8.108 -22.057 1.00 87.62 180 PRO A C 1
ATOM 1320 O O . PRO A 1 180 ? 10.159 8.053 -21.066 1.00 87.62 180 PRO A O 1
ATOM 1323 N N . ASP A 1 181 ? 9.203 9.256 -22.695 1.00 89.31 181 ASP A N 1
ATOM 1324 C CA . ASP A 1 181 ? 9.886 10.526 -22.380 1.00 89.31 181 ASP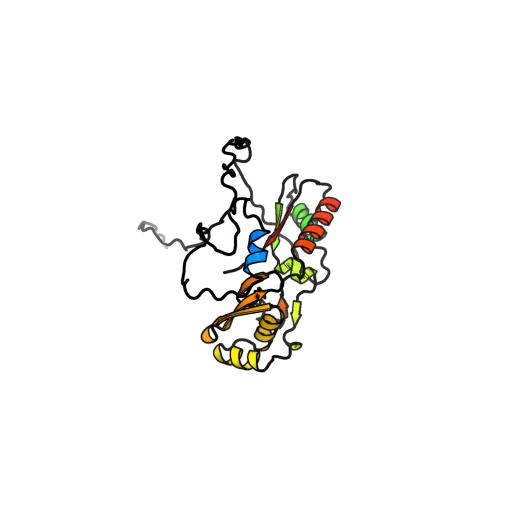 A CA 1
ATOM 1325 C C . ASP A 1 181 ? 9.619 11.033 -20.954 1.00 89.31 181 ASP A C 1
ATOM 1327 O O . ASP A 1 181 ? 10.373 11.833 -20.409 1.00 89.31 181 ASP A O 1
ATOM 1331 N N . ARG A 1 182 ? 8.512 10.595 -20.338 1.00 87.38 182 ARG A N 1
ATOM 1332 C CA . ARG A 1 182 ? 8.149 10.946 -18.955 1.00 87.38 182 ARG A CA 1
ATOM 1333 C C . ARG A 1 182 ? 8.433 9.821 -17.962 1.00 87.38 182 ARG A C 1
ATOM 1335 O O . ARG A 1 182 ? 8.238 10.015 -16.764 1.00 87.38 182 ARG A O 1
ATOM 1342 N N . GLY A 1 183 ? 8.843 8.647 -18.442 1.00 89.38 183 GLY A N 1
ATOM 1343 C CA . GLY A 1 183 ? 9.033 7.459 -17.614 1.00 89.38 183 GLY A CA 1
ATOM 1344 C C . GLY A 1 183 ? 7.745 7.010 -16.928 1.00 89.38 183 GLY A C 1
ATOM 1345 O O . GLY A 1 183 ? 7.779 6.617 -15.765 1.00 89.38 183 GLY A O 1
ATOM 1346 N N . ILE A 1 184 ? 6.608 7.151 -17.618 1.00 92.19 184 ILE A N 1
ATOM 1347 C CA . ILE A 1 184 ? 5.287 6.772 -17.104 1.00 92.19 184 ILE A CA 1
ATOM 1348 C C . ILE A 1 184 ? 4.733 5.640 -17.962 1.00 92.19 184 ILE A C 1
ATOM 1350 O O . ILE A 1 184 ? 4.572 5.791 -19.180 1.00 92.19 184 ILE A O 1
ATOM 1354 N N . LEU A 1 185 ? 4.382 4.540 -17.306 1.00 93.88 185 LEU A N 1
ATOM 1355 C CA . LEU A 1 185 ? 3.523 3.498 -17.848 1.00 93.88 185 LEU A CA 1
ATOM 1356 C C . LEU A 1 185 ? 2.143 3.653 -17.215 1.00 93.88 185 LEU A C 1
ATOM 1358 O O . LEU A 1 185 ? 2.039 3.778 -16.004 1.00 93.88 185 LEU A O 1
ATOM 1362 N N . ILE A 1 186 ? 1.087 3.678 -18.019 1.00 95.94 186 ILE A N 1
ATOM 1363 C CA . ILE A 1 186 ? -0.276 3.491 -17.522 1.00 95.94 186 ILE A CA 1
ATOM 1364 C C . ILE A 1 186 ? -0.590 2.018 -17.705 1.00 95.94 186 ILE A C 1
ATOM 1366 O O . ILE A 1 186 ? -0.556 1.521 -18.834 1.00 95.94 186 ILE A O 1
ATOM 1370 N N . THR A 1 187 ? -0.862 1.336 -16.605 1.00 96.50 187 THR A N 1
ATOM 1371 C CA . THR A 1 187 ? -1.031 -0.113 -16.548 1.00 96.50 187 THR A CA 1
ATOM 1372 C C . THR A 1 187 ? -2.353 -0.469 -15.894 1.00 96.50 187 THR A C 1
ATOM 1374 O O . THR A 1 187 ? -2.855 0.267 -15.046 1.00 96.50 187 THR A O 1
ATOM 1377 N N . GLU A 1 188 ? -2.920 -1.602 -16.297 1.00 97.06 188 GLU A N 1
ATOM 1378 C CA . GLU A 1 188 ? -3.941 -2.285 -15.511 1.00 97.06 188 GLU A CA 1
ATOM 1379 C C . GLU A 1 188 ? -3.234 -3.217 -14.521 1.00 97.06 188 GLU A C 1
ATOM 1381 O O . GLU A 1 188 ? -2.472 -4.095 -14.925 1.00 97.06 188 GLU A O 1
ATOM 1386 N N . THR A 1 189 ? -3.445 -3.006 -13.224 1.00 95.31 189 THR A N 1
ATOM 1387 C CA . THR A 1 189 ? -2.912 -3.871 -12.158 1.00 95.31 189 THR A CA 1
ATOM 1388 C C . THR A 1 189 ? -3.696 -5.180 -12.063 1.00 95.31 189 THR A C 1
ATOM 1390 O O . THR A 1 189 ? -4.814 -5.283 -12.565 1.00 95.31 189 THR A O 1
ATOM 1393 N N . ARG A 1 190 ? -3.172 -6.173 -11.336 1.00 93.69 190 ARG A N 1
ATOM 1394 C CA . ARG A 1 190 ? -3.893 -7.438 -11.061 1.00 93.69 190 ARG A CA 1
ATOM 1395 C C . ARG A 1 190 ? -5.241 -7.250 -10.349 1.00 93.69 190 ARG A C 1
ATOM 1397 O O . ARG A 1 190 ? -6.119 -8.097 -10.475 1.00 93.69 190 ARG A O 1
ATOM 1404 N N . HIS A 1 191 ? -5.418 -6.128 -9.652 1.00 93.81 191 HIS A N 1
ATOM 1405 C CA . HIS A 1 191 ? -6.675 -5.733 -9.010 1.00 93.81 191 HIS A CA 1
ATOM 1406 C C . HIS A 1 191 ? -7.723 -5.195 -9.997 1.00 93.81 191 HIS A C 1
ATOM 1408 O O . HIS A 1 191 ? -8.897 -5.083 -9.649 1.00 93.81 191 HIS A O 1
ATOM 1414 N N . GLY A 1 192 ? -7.306 -4.822 -11.211 1.00 93.50 192 GLY A N 1
ATOM 1415 C CA . GLY A 1 192 ? -8.131 -4.121 -12.197 1.00 93.50 192 GLY A CA 1
ATOM 1416 C C . GLY A 1 192 ? -8.074 -2.592 -12.093 1.00 93.50 192 GLY A C 1
ATOM 1417 O O . GLY A 1 192 ? -8.876 -1.906 -12.726 1.00 93.50 192 GLY A O 1
ATOM 1418 N N . PHE A 1 193 ? -7.154 -2.021 -11.302 1.00 93.69 193 PHE A N 1
ATOM 1419 C CA . PHE A 1 193 ? -6.929 -0.570 -11.302 1.00 93.69 193 PHE A CA 1
ATOM 1420 C C . PHE A 1 193 ? -6.132 -0.161 -12.535 1.00 93.69 193 PHE A C 1
ATOM 1422 O O . PHE A 1 193 ? -5.056 -0.711 -12.762 1.00 93.69 193 PHE A O 1
ATOM 1429 N N . VAL A 1 194 ? -6.624 0.832 -13.278 1.00 95.12 194 VAL A N 1
ATOM 1430 C CA . VAL A 1 194 ? -5.862 1.488 -14.345 1.00 95.12 194 VAL A CA 1
ATOM 1431 C C . VAL A 1 194 ? -5.187 2.722 -13.763 1.00 95.12 194 VAL A C 1
ATOM 1433 O O . VAL A 1 194 ? -5.849 3.725 -13.498 1.00 95.12 194 VAL A O 1
ATOM 1436 N N . CYS A 1 195 ? -3.879 2.648 -13.543 1.00 94.06 195 CYS A N 1
ATOM 1437 C CA . CYS A 1 195 ? -3.124 3.705 -12.877 1.00 94.06 195 CYS A CA 1
ATOM 1438 C C . CYS A 1 195 ? -1.705 3.846 -13.437 1.00 94.06 195 CYS A C 1
ATOM 1440 O O . CYS A 1 195 ? -1.232 3.039 -14.240 1.00 94.06 195 CYS A O 1
ATOM 1442 N N . ALA A 1 196 ? -1.025 4.924 -13.048 1.00 93.44 196 ALA A N 1
ATOM 1443 C CA . ALA A 1 196 ? 0.373 5.116 -13.391 1.00 93.44 196 ALA A CA 1
ATOM 1444 C C . ALA A 1 196 ? 1.265 4.155 -12.589 1.00 93.44 196 ALA A C 1
ATOM 1446 O O . ALA A 1 196 ? 1.117 4.014 -11.377 1.00 93.44 196 ALA A O 1
ATOM 1447 N N . ASN A 1 197 ? 2.223 3.541 -13.277 1.00 93.62 197 ASN A N 1
ATOM 1448 C CA . ASN A 1 197 ? 3.288 2.712 -12.727 1.00 93.62 197 ASN A CA 1
ATOM 1449 C C . ASN A 1 197 ? 2.784 1.620 -11.766 1.00 93.62 197 ASN A C 1
ATOM 1451 O O . ASN A 1 197 ? 3.412 1.346 -10.747 1.00 93.62 197 ASN A O 1
ATOM 1455 N N . SER A 1 198 ? 1.635 1.015 -12.082 1.00 93.81 198 SER A N 1
ATOM 1456 C CA . SER A 1 198 ? 1.014 -0.066 -11.305 1.00 93.81 198 SER A CA 1
ATOM 1457 C C . SER A 1 198 ? 0.776 0.260 -9.820 1.00 93.81 198 SER A C 1
ATOM 1459 O O . SER A 1 198 ? 0.692 -0.653 -9.003 1.00 93.81 198 SER A O 1
ATOM 1461 N N . GLY A 1 199 ? 0.677 1.546 -9.457 1.00 91.25 199 GLY A N 1
ATOM 1462 C CA . GLY A 1 199 ? 0.496 1.981 -8.067 1.00 91.25 199 GLY A CA 1
ATOM 1463 C C . GLY A 1 199 ? 1.712 1.742 -7.167 1.00 91.25 199 GLY A C 1
ATOM 1464 O O . GLY A 1 199 ? 1.578 1.751 -5.948 1.00 91.25 199 GLY A O 1
ATOM 1465 N N . ILE A 1 200 ? 2.895 1.507 -7.747 1.00 92.31 200 ILE A N 1
ATOM 1466 C CA . ILE A 1 200 ? 4.131 1.328 -6.980 1.00 92.31 200 ILE A CA 1
ATOM 1467 C C . ILE A 1 200 ? 4.567 2.677 -6.407 1.00 92.31 200 ILE A C 1
ATOM 1469 O O . ILE A 1 200 ? 4.825 3.628 -7.152 1.00 92.31 200 ILE A O 1
ATOM 1473 N N . ASP A 1 201 ? 4.701 2.741 -5.083 1.00 85.81 201 ASP A N 1
ATOM 1474 C CA . ASP A 1 201 ? 5.206 3.921 -4.393 1.00 85.81 201 ASP A CA 1
ATOM 1475 C C . ASP A 1 201 ? 6.736 3.875 -4.307 1.00 85.81 201 ASP A C 1
ATOM 1477 O O . ASP A 1 201 ? 7.344 2.982 -3.710 1.00 85.81 201 ASP A O 1
ATOM 1481 N N . SER A 1 202 ? 7.349 4.887 -4.919 1.00 79.25 202 SER A N 1
ATOM 1482 C CA . SER A 1 202 ? 8.791 5.057 -5.054 1.00 79.25 202 SER A CA 1
ATOM 1483 C C . SER A 1 202 ? 9.313 6.294 -4.302 1.00 79.25 202 SER A C 1
ATOM 1485 O O . SER A 1 202 ? 10.429 6.750 -4.556 1.00 79.25 202 SER A O 1
ATOM 1487 N N . SER A 1 203 ? 8.497 6.893 -3.425 1.00 64.12 203 SER A N 1
ATOM 1488 C CA . SER A 1 203 ? 8.793 8.161 -2.734 1.00 64.12 203 SER A CA 1
ATOM 1489 C C . SER A 1 203 ? 9.992 8.110 -1.774 1.00 64.12 203 SER A C 1
ATOM 1491 O O . SER A 1 203 ? 10.497 9.165 -1.400 1.00 64.12 203 SER A O 1
ATOM 1493 N N . ASN A 1 204 ? 10.509 6.919 -1.449 1.00 53.31 204 ASN A N 1
ATOM 1494 C CA . ASN A 1 204 ? 11.641 6.725 -0.536 1.00 53.31 204 ASN A CA 1
ATOM 1495 C C . ASN A 1 204 ? 12.973 6.348 -1.226 1.00 53.31 204 ASN A C 1
ATOM 1497 O O . ASN A 1 204 ? 13.926 6.032 -0.526 1.00 53.31 204 ASN A O 1
ATOM 1501 N N . ILE A 1 205 ? 13.096 6.442 -2.562 1.00 57.44 205 ILE A N 1
ATOM 1502 C CA . ILE A 1 205 ? 14.320 6.009 -3.286 1.00 57.44 205 ILE A CA 1
ATOM 1503 C C . ILE A 1 205 ? 15.596 6.794 -2.885 1.00 57.44 205 ILE A C 1
ATOM 1505 O O . ILE A 1 205 ? 16.719 6.357 -3.138 1.00 57.44 205 ILE A O 1
ATOM 1509 N N . VAL A 1 206 ? 15.478 7.968 -2.253 1.00 47.44 206 VAL A N 1
ATOM 1510 C CA . VAL A 1 206 ? 16.657 8.748 -1.838 1.00 47.44 206 VAL A CA 1
ATOM 1511 C C . VAL A 1 206 ? 17.286 8.129 -0.583 1.00 47.44 206 VAL A C 1
ATOM 1513 O O . VAL A 1 206 ? 16.983 8.528 0.537 1.00 47.44 206 VAL A O 1
ATOM 1516 N N . GLY A 1 207 ? 18.186 7.166 -0.794 1.00 55.62 207 GLY A N 1
ATOM 1517 C CA . GLY A 1 207 ? 18.984 6.503 0.245 1.00 55.62 207 GLY A CA 1
ATOM 1518 C C . GLY A 1 207 ? 18.553 5.071 0.568 1.00 55.62 207 GLY A C 1
ATOM 1519 O O . GLY A 1 207 ? 19.325 4.350 1.192 1.00 55.62 207 GLY A O 1
ATOM 1520 N N . ASP A 1 208 ? 17.376 4.656 0.103 1.00 63.97 208 ASP A N 1
ATOM 1521 C CA . ASP A 1 208 ? 16.834 3.311 0.276 1.00 63.97 208 ASP A CA 1
ATOM 1522 C C . ASP A 1 208 ? 16.455 2.765 -1.109 1.00 63.97 208 ASP A C 1
ATOM 1524 O O . ASP A 1 208 ? 15.661 3.375 -1.824 1.00 63.97 208 ASP A O 1
ATOM 1528 N N . GLU A 1 209 ? 17.036 1.641 -1.536 1.00 83.88 209 GLU A N 1
ATOM 1529 C CA . GLU A 1 209 ? 16.694 1.002 -2.821 1.00 83.88 209 GLU A CA 1
ATOM 1530 C C . GLU A 1 209 ? 15.367 0.224 -2.736 1.00 83.88 209 GLU A C 1
ATOM 1532 O O . GLU A 1 209 ? 15.04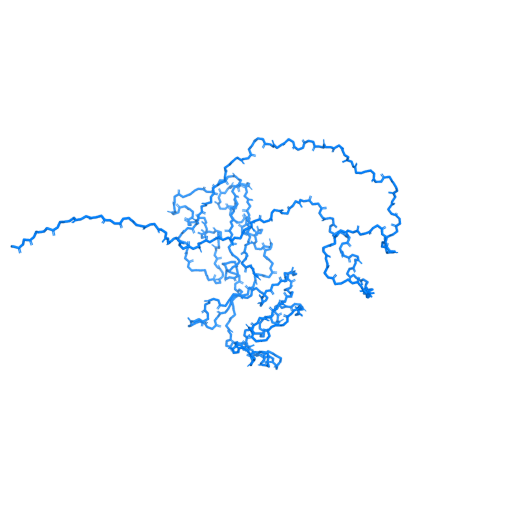5 -0.568 -3.615 1.00 83.88 209 GLU A O 1
ATOM 1537 N N . THR A 1 210 ? 14.567 0.478 -1.700 1.00 90.06 210 THR A N 1
ATOM 1538 C CA . THR A 1 210 ? 13.303 -0.202 -1.432 1.00 90.06 210 THR A CA 1
ATOM 1539 C C . THR A 1 210 ? 12.104 0.562 -1.996 1.00 90.06 210 THR A C 1
ATOM 1541 O O . THR A 1 210 ? 11.923 1.760 -1.765 1.00 90.06 210 THR A O 1
ATOM 1544 N N . VAL A 1 211 ? 11.221 -0.151 -2.694 1.00 93.00 211 VAL A N 1
ATOM 1545 C CA . VAL A 1 211 ? 9.928 0.360 -3.181 1.00 93.00 211 VAL A CA 1
ATOM 1546 C C . VAL A 1 211 ? 8.769 -0.397 -2.547 1.00 93.00 211 VAL A C 1
ATOM 1548 O O . VAL A 1 211 ? 8.933 -1.524 -2.085 1.00 93.00 211 VAL A O 1
ATOM 1551 N N . THR A 1 212 ? 7.587 0.217 -2.503 1.00 93.62 212 THR A N 1
ATOM 1552 C CA . THR A 1 212 ? 6.382 -0.405 -1.929 1.00 93.62 212 THR A CA 1
ATOM 1553 C C . THR A 1 212 ? 5.387 -0.745 -3.036 1.00 93.62 212 THR A C 1
ATOM 1555 O O . THR A 1 212 ? 4.983 0.130 -3.801 1.00 93.62 212 THR A O 1
ATOM 1558 N N . LEU A 1 213 ? 4.999 -2.016 -3.125 1.00 95.19 213 LEU A N 1
ATOM 1559 C CA . LEU A 1 213 ? 3.962 -2.502 -4.034 1.00 95.19 213 LEU A CA 1
ATOM 1560 C C . LEU A 1 213 ? 2.577 -2.342 -3.396 1.00 95.19 213 LEU A C 1
ATOM 1562 O O . LEU A 1 213 ? 2.455 -2.125 -2.190 1.00 95.19 213 LEU A O 1
ATOM 1566 N N . LEU A 1 214 ? 1.517 -2.504 -4.187 1.00 95.31 214 LEU A N 1
ATOM 1567 C CA . LEU A 1 214 ? 0.161 -2.587 -3.644 1.00 95.31 214 LEU A CA 1
ATOM 1568 C C . LEU A 1 214 ? -0.031 -3.878 -2.812 1.00 95.31 214 LEU A C 1
ATOM 1570 O O . LEU A 1 214 ? 0.623 -4.890 -3.115 1.00 95.31 214 LEU A O 1
ATOM 1574 N N . PRO A 1 215 ? -0.926 -3.863 -1.799 1.00 95.75 215 PRO A N 1
ATOM 1575 C CA . PRO A 1 215 ? -1.421 -5.080 -1.145 1.00 95.75 215 PRO A CA 1
ATOM 1576 C C . PRO A 1 215 ? -1.992 -6.041 -2.189 1.00 95.75 215 PRO A C 1
ATOM 1578 O O . PRO A 1 215 ? -2.528 -5.566 -3.182 1.00 95.75 215 PRO A O 1
ATOM 1581 N N . GLU A 1 216 ? -1.894 -7.357 -1.990 1.00 95.44 216 GLU A N 1
ATOM 1582 C CA . GLU A 1 216 ? -2.419 -8.340 -2.963 1.00 95.44 216 GLU A CA 1
ATOM 1583 C C . GLU A 1 216 ? -3.946 -8.508 -2.894 1.00 95.44 216 GLU A C 1
ATOM 1585 O O . GLU A 1 216 ? -4.596 -8.756 -3.909 1.00 95.44 216 GLU A O 1
ATOM 1590 N N . ASP A 1 217 ? -4.523 -8.383 -1.695 1.00 96.56 217 ASP A N 1
ATOM 1591 C CA . ASP A 1 217 ? -5.971 -8.400 -1.455 1.00 96.56 217 ASP A CA 1
ATOM 1592 C C . ASP A 1 217 ? -6.344 -7.269 -0.481 1.00 96.56 217 ASP A C 1
ATOM 1594 O O . ASP A 1 217 ? -6.600 -7.537 0.695 1.00 96.56 217 ASP A O 1
ATOM 1598 N N . PRO A 1 218 ? -6.389 -5.999 -0.934 1.00 96.19 218 PRO A N 1
ATOM 1599 C CA . PRO A 1 218 ? -6.696 -4.868 -0.057 1.00 96.19 218 PRO A CA 1
ATOM 1600 C C . PRO A 1 218 ? -8.078 -4.991 0.607 1.00 96.19 218 PRO A C 1
ATOM 1602 O O . PRO A 1 218 ? -8.252 -4.581 1.752 1.00 96.19 218 PRO A O 1
ATOM 1605 N N . ASP A 1 219 ? -9.065 -5.611 -0.048 1.00 97.25 219 ASP A N 1
ATOM 1606 C CA . ASP A 1 219 ? -10.373 -5.874 0.569 1.00 97.25 219 ASP A CA 1
ATOM 1607 C C . ASP A 1 219 ? -10.268 -6.926 1.689 1.00 97.25 219 ASP A C 1
ATOM 1609 O O . ASP A 1 219 ? -10.981 -6.864 2.698 1.00 97.25 219 ASP A O 1
ATOM 1613 N N . GLY A 1 220 ? -9.394 -7.921 1.531 1.00 98.00 220 GLY A N 1
ATOM 1614 C CA . GLY A 1 220 ? -8.987 -8.854 2.582 1.00 98.00 220 GLY A CA 1
ATOM 1615 C C . GLY A 1 220 ? -8.325 -8.148 3.759 1.00 98.00 220 GLY A C 1
ATOM 1616 O O . GLY A 1 220 ? -8.777 -8.311 4.896 1.00 98.00 220 GLY A O 1
ATOM 1617 N N . SER A 1 221 ? -7.336 -7.302 3.486 1.00 98.19 221 SER A N 1
ATOM 1618 C CA . SER A 1 221 ? -6.622 -6.507 4.488 1.00 98.19 221 SER A CA 1
ATOM 1619 C C . SER A 1 221 ? -7.570 -5.605 5.279 1.00 98.19 221 SER A C 1
ATOM 1621 O O . SER A 1 221 ? -7.522 -5.571 6.509 1.00 98.19 221 SER A O 1
ATOM 1623 N N . ALA A 1 222 ? -8.498 -4.921 4.598 1.00 98.25 222 ALA A N 1
ATOM 1624 C CA . ALA A 1 222 ? -9.498 -4.068 5.238 1.00 98.25 222 ALA A CA 1
ATOM 1625 C C . ALA A 1 222 ? -10.443 -4.870 6.145 1.00 98.25 222 ALA A C 1
ATOM 1627 O O . ALA A 1 222 ? -10.751 -4.438 7.259 1.00 98.25 222 ALA A O 1
ATOM 1628 N N . ARG A 1 223 ? -10.892 -6.054 5.700 1.00 98.44 223 ARG A N 1
ATOM 1629 C CA . ARG A 1 223 ? -11.739 -6.950 6.507 1.00 98.44 223 ARG A CA 1
ATOM 1630 C C . ARG A 1 223 ? -11.012 -7.455 7.745 1.00 98.44 223 ARG A C 1
ATOM 1632 O O . ARG A 1 223 ? -11.615 -7.491 8.818 1.00 98.44 223 ARG A O 1
ATOM 1639 N N . GLU A 1 224 ? -9.748 -7.836 7.604 1.00 98.00 224 GLU A N 1
ATOM 1640 C CA . GLU A 1 224 ? -8.944 -8.312 8.725 1.00 98.00 224 GLU A CA 1
ATOM 1641 C C . GLU A 1 224 ? -8.673 -7.188 9.728 1.00 98.00 224 GLU A C 1
ATOM 1643 O O . GLU A 1 224 ? -8.936 -7.356 10.919 1.00 98.00 224 GLU A O 1
ATOM 1648 N N . LEU A 1 225 ? -8.269 -6.007 9.254 1.00 97.88 225 LEU A N 1
ATOM 1649 C CA . LEU A 1 225 ? -8.072 -4.838 10.106 1.00 97.88 225 LEU A CA 1
ATOM 1650 C C . LEU A 1 225 ? -9.359 -4.460 10.848 1.00 97.88 225 LEU A C 1
ATOM 1652 O O . LEU A 1 225 ? -9.339 -4.254 12.060 1.00 97.88 225 LEU A O 1
ATOM 1656 N N . LEU A 1 226 ? -10.501 -4.453 10.155 1.00 98.00 226 LEU A N 1
ATOM 1657 C CA . LEU A 1 226 ? -11.801 -4.204 10.771 1.00 98.00 226 LEU A CA 1
ATOM 1658 C C . LEU A 1 226 ? -12.127 -5.244 11.847 1.00 98.00 226 LEU A C 1
ATOM 1660 O O . LEU A 1 226 ? -12.552 -4.884 12.944 1.00 98.00 226 LEU A O 1
ATOM 1664 N N . ARG A 1 227 ? -11.930 -6.535 11.559 1.00 98.06 227 ARG A N 1
ATOM 1665 C CA . ARG A 1 227 ? -12.161 -7.620 12.525 1.00 98.06 227 ARG A CA 1
ATOM 1666 C C . ARG A 1 227 ? -11.326 -7.411 13.787 1.00 98.06 227 ARG A C 1
ATOM 1668 O O . ARG A 1 227 ? -11.842 -7.581 14.891 1.00 98.06 227 ARG A O 1
ATOM 1675 N N . ARG A 1 228 ? -10.059 -7.033 13.630 1.00 97.31 228 ARG A N 1
ATOM 1676 C CA . ARG A 1 228 ? -9.143 -6.798 14.746 1.00 97.31 228 ARG A CA 1
ATOM 1677 C C . ARG A 1 228 ? -9.504 -5.563 15.564 1.00 97.31 228 ARG A C 1
ATOM 1679 O O . ARG A 1 228 ? -9.649 -5.691 16.775 1.00 97.31 228 ARG A O 1
ATOM 1686 N N . LEU A 1 229 ? -9.776 -4.430 14.919 1.00 95.69 229 LEU A N 1
ATOM 1687 C CA . LEU A 1 229 ? -10.219 -3.209 15.602 1.00 95.69 229 LEU A CA 1
ATOM 1688 C C . LEU A 1 229 ? -11.514 -3.432 16.393 1.00 95.69 229 LEU A C 1
ATOM 1690 O O . LEU A 1 229 ? -11.639 -2.963 17.521 1.00 95.69 229 LEU A O 1
ATOM 1694 N N . ARG A 1 230 ? -12.468 -4.200 15.851 1.00 95.94 230 ARG A N 1
ATOM 1695 C CA . ARG A 1 230 ? -13.697 -4.569 16.577 1.00 95.94 230 ARG A CA 1
ATOM 1696 C C . ARG A 1 230 ? -13.412 -5.411 17.819 1.00 95.94 230 ARG A C 1
ATOM 1698 O O . ARG A 1 230 ? -14.059 -5.214 18.843 1.00 95.94 230 ARG A O 1
ATOM 1705 N N . ASN A 1 231 ? -12.468 -6.345 17.733 1.00 95.19 231 ASN A N 1
ATOM 1706 C CA . ASN A 1 231 ? -12.090 -7.185 18.867 1.00 95.19 231 ASN A CA 1
ATOM 1707 C C . ASN A 1 231 ? -11.370 -6.391 19.962 1.00 95.19 231 ASN A C 1
ATOM 1709 O O . ASN A 1 231 ? -11.610 -6.643 21.138 1.00 95.19 231 ASN A O 1
ATOM 1713 N N . GLU A 1 232 ? -10.510 -5.449 19.580 1.00 91.31 232 GLU A N 1
ATOM 1714 C CA . GLU A 1 232 ? -9.736 -4.623 20.513 1.00 91.31 232 GLU A CA 1
ATOM 1715 C C . GLU A 1 232 ? -10.601 -3.553 21.190 1.00 91.31 232 GLU A C 1
ATOM 1717 O O . GLU A 1 232 ? -10.508 -3.359 22.398 1.00 91.31 232 GLU A O 1
ATOM 1722 N N . THR A 1 233 ? -11.490 -2.898 20.438 1.00 90.94 233 THR A N 1
ATOM 1723 C CA . THR A 1 233 ? -12.310 -1.781 20.945 1.00 90.94 233 THR A CA 1
ATOM 1724 C C . THR A 1 233 ? -13.674 -2.209 21.494 1.00 90.94 233 THR A C 1
ATOM 1726 O O . THR A 1 233 ? -14.324 -1.451 22.211 1.00 90.94 233 THR A O 1
ATOM 1729 N N . GLY A 1 234 ? -14.161 -3.400 21.128 1.00 93.19 234 GLY A N 1
ATOM 1730 C CA . GLY A 1 234 ? -15.513 -3.871 21.450 1.00 93.19 234 GLY A CA 1
ATOM 1731 C C . GLY A 1 234 ? -16.639 -3.198 20.648 1.00 93.19 234 GLY A C 1
ATOM 1732 O O . GLY A 1 234 ? -17.813 -3.529 20.842 1.00 93.19 234 GLY A O 1
ATOM 1733 N N . ILE A 1 235 ? -16.321 -2.278 19.733 1.00 94.06 235 ILE A N 1
ATOM 1734 C CA . ILE A 1 235 ? -17.302 -1.540 18.929 1.00 94.06 235 ILE A CA 1
ATOM 1735 C C . ILE A 1 235 ? -17.714 -2.395 17.732 1.00 94.06 235 ILE A C 1
ATOM 1737 O O . ILE A 1 235 ? -16.871 -2.853 16.968 1.00 94.06 235 ILE A O 1
ATOM 1741 N N . ARG A 1 236 ? -19.018 -2.618 17.535 1.00 93.31 236 ARG A N 1
ATOM 1742 C CA . ARG A 1 236 ? -19.520 -3.462 16.432 1.00 93.31 236 ARG A CA 1
ATOM 1743 C C . ARG A 1 236 ? -19.709 -2.699 15.128 1.00 93.31 236 ARG A C 1
ATOM 1745 O O . ARG A 1 236 ? -19.404 -3.231 14.061 1.00 93.31 236 ARG A O 1
ATOM 1752 N N . GLU A 1 237 ? -20.210 -1.474 15.201 1.00 95.69 237 GLU A N 1
ATOM 1753 C CA . GLU A 1 237 ? -20.447 -0.638 14.027 1.00 95.69 237 GLU A CA 1
ATOM 1754 C C . GLU A 1 237 ? -19.193 0.187 13.758 1.00 95.69 237 GLU A C 1
ATOM 1756 O O . GLU A 1 237 ? -19.019 1.279 14.279 1.00 95.69 237 GLU A O 1
ATOM 1761 N N . LEU A 1 238 ? -18.292 -0.389 12.973 1.00 96.00 238 LEU A N 1
ATOM 1762 C CA . LEU A 1 238 ? -17.099 0.268 12.447 1.00 96.00 238 LEU A CA 1
ATOM 1763 C C . LEU A 1 238 ? -16.962 -0.084 10.972 1.00 96.00 238 LEU A C 1
ATOM 1765 O O . LEU A 1 238 ? -17.396 -1.170 10.554 1.00 96.00 238 LEU A O 1
ATOM 1769 N N . ALA A 1 239 ? -16.307 0.796 10.224 1.00 97.19 239 ALA A N 1
ATOM 1770 C CA . ALA A 1 239 ? -15.852 0.536 8.867 1.00 97.19 239 ALA A CA 1
ATOM 1771 C C . ALA A 1 239 ? -14.358 0.846 8.726 1.00 97.19 239 ALA A C 1
ATOM 1773 O O . ALA A 1 239 ? -13.812 1.684 9.441 1.00 97.19 239 ALA A O 1
ATOM 1774 N N . VAL A 1 240 ? -13.709 0.166 7.783 1.00 98.19 240 VAL A N 1
ATOM 1775 C CA . VAL A 1 240 ? -12.320 0.419 7.392 1.00 98.19 240 VAL A CA 1
ATOM 1776 C C . VAL A 1 240 ? -12.293 0.678 5.893 1.00 98.19 240 VAL A C 1
ATOM 1778 O O . VAL A 1 240 ? -12.915 -0.063 5.132 1.00 98.19 240 VAL A O 1
ATOM 1781 N N . ILE A 1 241 ? -11.574 1.718 5.479 1.00 98.06 241 ILE A N 1
ATOM 1782 C CA . ILE A 1 241 ? -11.304 2.023 4.074 1.00 98.06 241 ILE A CA 1
ATOM 1783 C C . ILE A 1 241 ? -9.794 2.077 3.891 1.00 98.06 241 ILE A C 1
ATOM 1785 O O . ILE A 1 241 ? -9.118 2.833 4.586 1.00 98.06 241 ILE A O 1
ATOM 1789 N N . ILE A 1 242 ? -9.283 1.309 2.931 1.00 97.25 242 ILE A N 1
ATOM 1790 C CA . ILE A 1 242 ? -7.904 1.449 2.465 1.00 97.25 242 ILE A CA 1
ATOM 1791 C C . ILE A 1 242 ? -7.892 2.398 1.268 1.00 97.25 242 ILE A C 1
ATOM 1793 O O . ILE A 1 242 ? -8.686 2.238 0.341 1.00 97.25 242 ILE A O 1
ATOM 1797 N N . THR A 1 243 ? -7.022 3.403 1.300 1.00 95.38 243 THR A N 1
ATOM 1798 C CA . THR A 1 243 ? -6.945 4.457 0.284 1.00 95.38 243 THR A CA 1
ATOM 1799 C C . THR A 1 243 ? -5.577 4.514 -0.364 1.00 95.38 243 THR A C 1
ATOM 1801 O O . THR A 1 243 ? -4.567 4.308 0.295 1.00 95.38 243 THR A O 1
ATOM 1804 N N . ASP A 1 244 ? -5.552 4.850 -1.649 1.00 91.69 244 ASP A N 1
ATOM 1805 C CA . ASP A 1 244 ? -4.334 5.153 -2.395 1.00 91.69 244 ASP A CA 1
ATOM 1806 C C . ASP A 1 244 ? -4.515 6.458 -3.175 1.00 91.69 244 ASP A C 1
ATOM 1808 O O . ASP A 1 244 ? -5.624 6.835 -3.566 1.00 91.69 244 ASP A O 1
ATOM 1812 N N . THR A 1 245 ? -3.412 7.159 -3.392 1.00 84.00 245 THR A N 1
ATOM 1813 C CA . THR A 1 245 ? -3.312 8.320 -4.264 1.00 84.00 245 THR A CA 1
ATOM 1814 C C . THR A 1 245 ? -3.056 7.893 -5.709 1.00 84.00 245 THR A C 1
ATOM 1816 O O . THR A 1 245 ? -1.952 7.489 -6.064 1.00 84.00 245 THR A O 1
ATOM 1819 N N . PHE A 1 246 ? -4.057 8.082 -6.571 1.00 78.06 246 PHE A N 1
ATOM 1820 C CA . PHE A 1 246 ? -3.917 8.000 -8.029 1.00 78.06 246 PHE A CA 1
ATOM 1821 C C . PHE A 1 246 ? -4.106 9.379 -8.679 1.00 78.06 246 PHE A C 1
ATOM 1823 O O . PHE A 1 246 ? -4.809 10.233 -8.137 1.00 78.06 246 PHE A O 1
ATOM 1830 N N . GLY A 1 247 ? -3.498 9.591 -9.851 1.00 56.00 247 GLY A N 1
ATOM 1831 C CA . GLY A 1 247 ? -3.579 10.836 -10.626 1.00 56.00 247 GLY A CA 1
ATOM 1832 C C . GLY A 1 247 ? -3.426 10.629 -12.125 1.00 56.00 247 GLY A C 1
ATOM 1833 O O . GLY A 1 247 ? -3.088 9.496 -12.541 1.00 56.00 247 GLY A O 1
#

pLDDT: mean 73.13, std 27.95, range [24.48, 98.44]

Secondary structure (DSSP, 8-state):
------------------------PPPS---THHHHHHHHS--------S---PPPS--TTS----TT-------------S--S--------------TT--HHHHHHHHHHHTT----TT-EEEEEHHHHHHHTT-EEEGGG----HHHHHHHHHHT--HHHHHHHHHTEEEEEEEEGGGTEEEEEETTS-EEEGGG-B-TTTTT--EEEPPPS-HHHHHHHHHHHHHHHH--SS-EEEEE----

Radius of gyration: 25.6 Å; chains: 1; bounding box: 64×70×60 Å

Foldseek 3Di:
DDDDDDDDDDDDDDDDDDDDDDDDDDDDDDDVPVVVVVVVDPDDDPDDDDDDDPDDPDDPVDDDDPPPPDPPPPPPPVPPPPDDPDDDDDDQDDQDDAAALDPPLVSSVVSCVVVVHADDFQEEAEAEQQSVQRNNVQKDQLVPADADPVLVVLCVLPVDDSSLSRVLVVQAPDFPDHDSNNSWTQGQGPVRDGATSQLKAPPPVVVGSMIGHGDPCVVVSQVVSLVSNCVVRVHDRYGYHYDGDGD

Sequence (247 aa):
MGTESSMSGTTASGFSPTAFSSILALLPGTNRRLLKSCMANRLSCPRVGFEYITAKRDCPLTGKVPDDITPDMTNDSVTPSSGINEASFIGITGMPEITEGADLAGMISNAIETQGSVLKSGDIVVVTQKVVSKAEGRTVDLTTVTPSEFARIFAGHSGRDPRLVELVISESVEIVRMKPDRGILITETRHGFVCANSGIDSSNIVGDETVTLLPEDPDGSARELLRRLRNETGIRELAVIITDTFG